Protein AF-A0A957AAI0-F1 (afdb_monomer_lite)

Radius of gyration: 23.56 Å; chains: 1; bounding box: 49×46×64 Å

Structure (mmCIF, N/CA/C/O backbone):
data_AF-A0A957AAI0-F1
#
_entry.id   AF-A0A957AAI0-F1
#
loop_
_atom_site.group_PDB
_atom_site.id
_atom_site.type_symbol
_atom_site.label_atom_id
_atom_site.label_alt_id
_atom_site.label_comp_id
_atom_site.label_asym_id
_atom_site.label_entity_id
_atom_site.label_seq_id
_atom_site.pdbx_PDB_ins_code
_atom_site.Cartn_x
_atom_site.Cartn_y
_atom_site.Cartn_z
_atom_site.occupancy
_atom_site.B_iso_or_equiv
_atom_site.auth_seq_id
_atom_site.auth_comp_id
_atom_site.auth_asym_id
_atom_site.auth_atom_id
_atom_site.pdbx_PDB_model_num
ATOM 1 N N . GLN A 1 1 ? -0.298 -9.129 7.091 1.00 60.59 1 GLN A N 1
ATOM 2 C CA . GLN A 1 1 ? -1.356 -8.982 6.066 1.00 60.59 1 GLN A CA 1
ATOM 3 C C . GLN A 1 1 ? -1.369 -10.149 5.086 1.00 60.59 1 GLN A C 1
ATOM 5 O O . GLN A 1 1 ? -2.432 -10.704 4.879 1.00 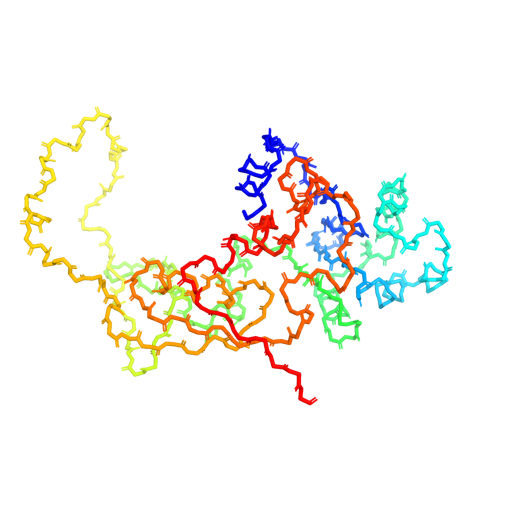60.59 1 GLN A O 1
ATOM 10 N N . PHE A 1 2 ? -0.231 -10.547 4.515 1.00 75.19 2 PHE A N 1
ATOM 11 C CA . PHE A 1 2 ? -0.158 -11.777 3.712 1.00 75.19 2 PHE A CA 1
ATOM 12 C C . PHE A 1 2 ? 0.214 -13.001 4.545 1.00 75.19 2 PHE A C 1
ATOM 14 O O . PHE A 1 2 ? -0.199 -14.097 4.218 1.00 75.19 2 PHE A O 1
ATOM 21 N N . THR A 1 3 ? 0.939 -12.821 5.651 1.00 83.62 3 THR A N 1
ATOM 22 C CA . THR A 1 3 ? 1.415 -13.918 6.507 1.00 83.62 3 THR A CA 1
ATOM 23 C C . THR A 1 3 ? 0.305 -14.862 6.968 1.00 83.62 3 THR A C 1
ATOM 25 O O . THR A 1 3 ? 0.496 -16.068 6.942 1.00 83.62 3 THR A O 1
ATOM 28 N N . ASP A 1 4 ? -0.856 -14.330 7.353 1.00 84.19 4 ASP A N 1
ATOM 29 C CA . ASP A 1 4 ? -1.997 -15.141 7.772 1.00 84.19 4 ASP A CA 1
ATOM 30 C C . ASP A 1 4 ? -2.589 -15.943 6.612 1.00 84.19 4 ASP A C 1
ATOM 32 O O . ASP A 1 4 ? -2.896 -17.113 6.796 1.00 84.19 4 ASP A O 1
ATOM 36 N N . VAL A 1 5 ? -2.680 -15.364 5.412 1.00 87.12 5 VAL A N 1
ATOM 37 C CA . VAL A 1 5 ? -3.159 -16.071 4.211 1.00 87.12 5 VAL A CA 1
ATOM 38 C C . VAL A 1 5 ? -2.153 -17.127 3.752 1.00 87.12 5 VAL A C 1
ATOM 40 O O . VAL A 1 5 ? -2.544 -18.265 3.528 1.00 87.12 5 VAL A O 1
ATOM 43 N N . LEU A 1 6 ? -0.861 -16.783 3.693 1.00 86.44 6 LEU A N 1
ATOM 44 C CA . LEU A 1 6 ? 0.228 -17.716 3.376 1.00 86.44 6 LEU A CA 1
ATOM 45 C C . LEU A 1 6 ? 0.201 -18.923 4.326 1.00 86.44 6 LEU A C 1
ATOM 47 O O . LEU A 1 6 ? 0.295 -20.063 3.889 1.00 86.44 6 LEU A O 1
ATOM 51 N N . TRP A 1 7 ? 0.016 -18.689 5.625 1.00 87.56 7 TRP A N 1
ATOM 52 C CA . TRP A 1 7 ? -0.049 -19.775 6.596 1.00 87.56 7 TRP A CA 1
ATOM 53 C C . TRP A 1 7 ? -1.331 -20.604 6.453 1.00 87.56 7 TRP A C 1
ATOM 55 O O . TRP A 1 7 ? -1.265 -21.810 6.252 1.00 87.56 7 TRP A O 1
ATOM 65 N N . THR A 1 8 ? -2.497 -19.958 6.529 1.00 85.81 8 THR A N 1
ATOM 66 C CA . THR A 1 8 ? -3.793 -20.656 6.617 1.00 85.81 8 THR A CA 1
ATOM 67 C C . THR A 1 8 ? -4.253 -21.290 5.309 1.00 85.81 8 THR A C 1
ATOM 69 O O . THR A 1 8 ? -5.009 -22.251 5.362 1.00 85.81 8 THR A O 1
ATOM 72 N N . HIS A 1 9 ? -3.827 -20.764 4.156 1.00 85.06 9 HIS A N 1
ATOM 73 C CA . HIS A 1 9 ? -4.255 -21.253 2.842 1.00 85.06 9 HIS A CA 1
ATOM 74 C C . HIS A 1 9 ? -3.102 -21.867 2.034 1.00 85.06 9 HIS A C 1
ATOM 76 O O . HIS A 1 9 ? -3.368 -22.605 1.103 1.00 85.06 9 HIS A O 1
ATOM 82 N N . GLN A 1 10 ? -1.829 -21.615 2.355 1.00 82.75 10 GLN A N 1
ATOM 83 C CA . GLN A 1 10 ? -0.709 -22.179 1.573 1.00 82.75 10 GLN A CA 1
ATOM 84 C C . GLN A 1 10 ? 0.230 -23.061 2.395 1.00 82.75 10 GLN A C 1
ATOM 86 O O . GLN A 1 10 ? 1.231 -23.536 1.866 1.00 82.75 10 GLN A O 1
ATOM 91 N N . GLY A 1 11 ? -0.017 -23.218 3.701 1.00 85.00 11 GLY A N 1
ATOM 92 C CA . GLY A 1 11 ? 0.891 -23.938 4.598 1.00 85.00 11 GLY A CA 1
ATOM 93 C C . GLY A 1 11 ? 2.288 -23.311 4.685 1.00 85.00 11 GLY A C 1
ATOM 94 O O . GLY A 1 11 ? 3.244 -23.967 5.095 1.00 85.00 11 GLY A O 1
ATOM 95 N N . ARG A 1 12 ? 2.440 -22.042 4.282 1.00 84.56 12 ARG A N 1
ATOM 96 C CA . ARG A 1 12 ? 3.744 -21.399 4.120 1.00 84.56 12 ARG A CA 1
ATOM 97 C C . ARG A 1 12 ? 4.047 -20.459 5.276 1.00 84.56 12 ARG A C 1
ATOM 99 O O . ARG A 1 12 ? 3.407 -19.420 5.443 1.00 84.56 12 ARG A O 1
ATOM 106 N N . VAL A 1 13 ? 5.098 -20.773 6.031 1.00 88.25 13 VAL A N 1
ATOM 107 C CA . VAL A 1 13 ? 5.667 -19.852 7.023 1.00 88.25 13 VAL A CA 1
ATOM 108 C C . VAL A 1 13 ? 6.500 -18.800 6.303 1.00 88.25 13 VAL A C 1
ATOM 110 O O . VAL A 1 13 ? 7.378 -19.111 5.500 1.00 88.25 13 VAL A O 1
ATOM 113 N N . ARG A 1 14 ? 6.227 -17.527 6.582 1.00 84.00 14 ARG A N 1
ATOM 114 C CA . ARG A 1 14 ? 6.988 -16.426 5.995 1.00 84.00 14 ARG A CA 1
ATOM 115 C C . ARG A 1 14 ? 8.314 -16.235 6.734 1.00 84.00 14 ARG A C 1
ATOM 117 O O . ARG A 1 14 ? 8.322 -16.127 7.955 1.00 84.00 14 ARG A O 1
ATOM 124 N N . SER A 1 15 ? 9.403 -16.105 5.985 1.00 86.69 15 SER A N 1
ATOM 125 C CA . SER A 1 15 ? 10.725 -15.719 6.488 1.00 86.69 15 SER A CA 1
ATOM 126 C C . SER A 1 15 ? 11.061 -14.264 6.133 1.00 86.69 15 SER A C 1
ATOM 128 O O . SER A 1 15 ? 10.328 -13.592 5.399 1.00 86.69 15 SER A O 1
ATOM 130 N N . ARG A 1 16 ? 12.161 -13.745 6.687 1.00 89.31 16 ARG A N 1
ATOM 131 C CA . ARG A 1 16 ? 12.701 -12.425 6.332 1.00 89.31 16 ARG A CA 1
ATOM 132 C C . ARG A 1 16 ? 13.224 -12.462 4.889 1.00 89.31 16 ARG A C 1
ATOM 134 O O . ARG A 1 16 ? 13.962 -13.373 4.543 1.00 89.31 16 ARG A O 1
ATOM 141 N N . HIS A 1 17 ? 12.868 -11.464 4.081 1.00 87.19 17 HIS A N 1
ATOM 142 C CA . HIS A 1 17 ? 13.238 -11.379 2.654 1.00 87.19 17 HIS A CA 1
ATOM 143 C C . HIS A 1 17 ? 13.766 -9.988 2.243 1.00 87.19 17 HIS A C 1
ATOM 145 O O . HIS A 1 17 ? 13.995 -9.726 1.069 1.00 87.19 17 HIS A O 1
ATOM 151 N N . GLY A 1 18 ? 14.017 -9.106 3.217 1.00 92.44 18 GLY A N 1
ATOM 152 C CA . GLY A 1 18 ? 14.471 -7.736 2.963 1.00 92.44 18 GLY A CA 1
ATOM 153 C C . GLY A 1 18 ? 13.339 -6.819 2.493 1.00 92.44 18 GLY A C 1
ATOM 154 O O . GLY A 1 18 ? 12.185 -7.005 2.883 1.00 92.44 18 GLY A O 1
ATOM 155 N N . ASN A 1 19 ? 13.694 -5.805 1.699 1.00 93.56 19 ASN A N 1
ATOM 156 C CA . ASN A 1 19 ? 12.754 -4.793 1.201 1.00 93.56 19 ASN A CA 1
ATOM 157 C C . ASN A 1 19 ? 12.156 -5.136 -0.168 1.00 93.56 19 ASN A C 1
ATOM 159 O O . ASN A 1 19 ? 11.109 -4.593 -0.510 1.00 93.56 19 ASN A O 1
ATOM 163 N N . ARG A 1 20 ? 12.784 -6.041 -0.932 1.00 92.69 20 ARG A N 1
ATOM 164 C CA . ARG A 1 20 ? 12.242 -6.529 -2.204 1.00 92.69 20 ARG A CA 1
ATOM 165 C C . ARG A 1 20 ? 11.013 -7.380 -1.927 1.00 92.69 20 ARG A C 1
ATOM 167 O O . ARG A 1 20 ? 11.086 -8.380 -1.215 1.00 92.69 20 ARG A O 1
ATOM 174 N N . TRP A 1 21 ? 9.872 -7.003 -2.485 1.00 90.19 21 TRP A N 1
ATOM 175 C CA . TRP A 1 21 ? 8.667 -7.792 -2.312 1.00 90.19 21 TRP A CA 1
ATOM 176 C C . TRP A 1 21 ? 8.734 -9.087 -3.129 1.00 90.19 21 TRP A C 1
ATOM 178 O O . TRP A 1 21 ? 9.097 -9.103 -4.298 1.00 90.19 21 TRP A O 1
ATOM 188 N N . GLN A 1 22 ? 8.335 -10.191 -2.506 1.00 83.50 22 GLN A N 1
ATOM 189 C CA . GLN A 1 22 ? 8.509 -11.552 -3.028 1.00 83.50 22 GLN A CA 1
ATOM 190 C C . GLN A 1 22 ? 7.700 -11.907 -4.294 1.00 83.50 22 GLN A C 1
ATOM 192 O O . GLN A 1 22 ? 7.885 -12.995 -4.828 1.00 83.50 22 GLN A O 1
ATOM 197 N N . ASN A 1 23 ? 6.735 -11.078 -4.704 1.00 85.31 23 ASN A N 1
ATOM 198 C CA . ASN A 1 23 ? 5.874 -11.349 -5.864 1.00 85.31 23 ASN A CA 1
ATOM 199 C C . ASN A 1 23 ? 5.461 -10.094 -6.651 1.00 85.31 23 ASN A C 1
ATOM 201 O O . ASN A 1 23 ? 4.523 -10.170 -7.436 1.00 85.31 23 ASN A O 1
ATOM 205 N N . LEU A 1 24 ? 6.115 -8.952 -6.417 1.00 90.12 24 LEU A N 1
ATOM 206 C CA . LEU A 1 24 ? 5.883 -7.705 -7.152 1.00 90.12 24 LEU A CA 1
ATOM 207 C C . LEU A 1 24 ? 7.230 -7.050 -7.430 1.00 90.12 24 LEU A C 1
ATOM 209 O O . LEU A 1 24 ? 8.049 -6.922 -6.518 1.00 90.12 24 LEU A O 1
ATOM 213 N N . CYS A 1 25 ? 7.451 -6.616 -8.667 1.00 94.62 25 CYS A N 1
ATOM 214 C CA . CYS A 1 25 ? 8.696 -5.970 -9.058 1.00 94.62 25 CYS A CA 1
ATOM 215 C C . CYS A 1 25 ? 8.424 -4.771 -9.984 1.00 94.62 25 CYS A C 1
ATOM 217 O O . CYS A 1 25 ? 7.787 -4.965 -11.015 1.00 94.62 25 CYS A O 1
ATOM 219 N N . PRO A 1 26 ? 8.934 -3.563 -9.677 1.00 95.69 26 PRO A N 1
ATOM 220 C CA . PRO A 1 26 ? 9.595 -3.202 -8.427 1.00 95.69 26 PRO A CA 1
ATOM 221 C C . PRO A 1 26 ? 8.586 -2.925 -7.303 1.00 95.69 26 PRO A C 1
ATOM 223 O O . PRO A 1 26 ? 7.667 -2.118 -7.420 1.00 95.69 26 PRO A O 1
ATOM 226 N N . THR A 1 27 ? 8.785 -3.567 -6.156 1.00 95.25 27 THR A N 1
ATOM 227 C CA . THR A 1 27 ? 8.236 -3.095 -4.880 1.00 95.25 27 THR A CA 1
ATOM 228 C C . THR A 1 27 ? 9.342 -3.197 -3.843 1.00 95.25 27 THR A C 1
ATOM 230 O O . THR A 1 27 ? 9.639 -4.283 -3.349 1.00 95.25 27 THR A O 1
ATOM 233 N N . THR A 1 28 ? 10.029 -2.081 -3.606 1.00 96.31 28 THR A N 1
ATOM 234 C CA . THR A 1 28 ? 11.260 -2.025 -2.807 1.00 96.31 28 THR A CA 1
ATOM 235 C C . THR A 1 28 ? 11.580 -0.594 -2.372 1.00 96.31 28 THR A C 1
ATOM 237 O O . THR A 1 28 ? 10.865 0.352 -2.709 1.00 96.31 28 THR A O 1
ATOM 240 N N . MET A 1 29 ? 12.667 -0.450 -1.618 1.00 96.44 29 MET A N 1
ATOM 241 C CA . MET A 1 29 ? 13.303 0.830 -1.333 1.00 96.44 29 MET A CA 1
ATOM 242 C C . MET A 1 29 ? 14.284 1.208 -2.446 1.00 96.44 29 MET A C 1
ATOM 244 O O . MET A 1 29 ? 15.009 0.350 -2.946 1.00 96.44 29 MET A O 1
ATOM 248 N N . VAL A 1 30 ? 14.318 2.493 -2.788 1.00 96.44 30 VAL A N 1
ATOM 249 C CA . VAL A 1 30 ? 15.157 3.080 -3.835 1.00 96.44 30 VAL A CA 1
ATOM 250 C C . VAL A 1 30 ? 16.097 4.102 -3.188 1.00 96.44 30 VAL A C 1
ATOM 252 O O . VAL A 1 30 ? 15.602 4.993 -2.490 1.00 96.44 30 VAL A O 1
ATOM 255 N N . PRO A 1 31 ? 17.426 3.989 -3.360 1.00 96.44 31 PRO A N 1
ATOM 256 C CA . PRO A 1 31 ? 18.354 5.013 -2.896 1.00 96.44 31 PRO A CA 1
ATOM 257 C C . PRO A 1 31 ? 18.194 6.290 -3.729 1.00 96.44 31 PRO A C 1
ATOM 259 O O . PRO A 1 31 ? 18.081 6.235 -4.952 1.00 96.44 31 PRO A O 1
ATOM 262 N N . VAL A 1 32 ? 18.193 7.431 -3.052 1.00 98.25 32 VAL A N 1
ATOM 263 C CA . VAL A 1 32 ? 18.085 8.775 -3.636 1.00 98.25 32 VAL A CA 1
ATOM 264 C C . VAL A 1 32 ? 19.122 9.693 -2.973 1.00 98.25 32 VAL A C 1
ATOM 266 O O . VAL A 1 32 ? 19.757 9.301 -1.991 1.00 98.25 32 VAL A O 1
ATOM 269 N N . ALA A 1 33 ? 19.313 10.910 -3.481 1.00 98.25 33 ALA A N 1
ATOM 270 C CA . ALA A 1 33 ? 20.420 11.790 -3.094 1.00 98.25 33 ALA A CA 1
ATOM 271 C C . ALA A 1 33 ? 20.465 12.122 -1.591 1.00 98.25 33 ALA A C 1
ATOM 273 O O . ALA A 1 33 ? 21.542 12.308 -1.029 1.00 98.25 33 ALA A O 1
ATOM 274 N N . ASP A 1 34 ? 19.306 12.185 -0.933 1.00 97.38 34 ASP A N 1
ATOM 275 C CA . ASP A 1 34 ? 19.146 12.542 0.480 1.00 97.38 34 ASP A CA 1
ATOM 276 C C . ASP A 1 34 ? 18.534 11.404 1.324 1.00 97.38 34 ASP A C 1
ATOM 278 O O . ASP A 1 34 ? 17.914 11.653 2.358 1.00 97.38 34 ASP A O 1
ATOM 282 N N . GLY A 1 35 ? 18.695 10.144 0.900 1.00 96.44 35 GLY A N 1
ATOM 283 C CA . GLY A 1 35 ? 18.305 8.973 1.688 1.00 96.44 35 GLY A CA 1
ATOM 284 C C . GLY A 1 35 ? 17.636 7.885 0.858 1.00 96.44 35 GLY A C 1
ATOM 285 O O . GLY A 1 35 ? 18.199 7.391 -0.115 1.00 96.44 35 GLY A O 1
ATOM 286 N N . TYR A 1 36 ? 16.436 7.473 1.270 1.00 97.62 36 TYR A N 1
ATOM 287 C CA . TYR A 1 36 ? 15.681 6.427 0.585 1.00 97.62 36 TYR A CA 1
ATOM 288 C C . TYR A 1 36 ? 14.235 6.841 0.324 1.00 97.62 36 TYR A C 1
ATOM 290 O O . TYR A 1 36 ? 13.561 7.430 1.175 1.00 97.62 36 TYR A O 1
ATOM 298 N N . ALA A 1 37 ? 13.748 6.444 -0.843 1.00 97.25 37 ALA A N 1
ATOM 299 C CA . ALA A 1 37 ? 12.341 6.412 -1.195 1.00 97.25 37 ALA A CA 1
ATOM 300 C C . ALA A 1 37 ? 11.849 4.958 -1.278 1.00 97.25 37 ALA A C 1
ATOM 302 O O . ALA A 1 37 ? 12.618 4.007 -1.134 1.00 97.25 37 ALA A O 1
ATOM 303 N N . ALA A 1 38 ? 10.554 4.773 -1.489 1.00 97.12 38 ALA A N 1
ATOM 304 C CA . ALA A 1 38 ? 9.926 3.485 -1.720 1.00 97.12 38 ALA A CA 1
ATOM 305 C C . ALA A 1 38 ? 8.997 3.577 -2.926 1.00 97.12 38 ALA A C 1
ATOM 307 O O . ALA A 1 38 ? 8.334 4.595 -3.129 1.00 97.12 38 ALA A O 1
ATOM 308 N N . VAL A 1 39 ? 8.923 2.493 -3.690 1.00 97.00 39 VAL A N 1
ATOM 309 C CA . VAL A 1 39 ? 8.009 2.348 -4.824 1.00 97.00 39 VAL A CA 1
ATOM 310 C C . VAL A 1 39 ? 7.178 1.079 -4.650 1.00 97.00 39 VAL A C 1
ATOM 312 O O . VAL A 1 39 ? 7.666 0.076 -4.122 1.00 97.00 39 VAL A O 1
ATOM 315 N N . ASN A 1 40 ? 5.919 1.117 -5.081 1.00 95.19 40 ASN A N 1
ATOM 316 C CA . ASN A 1 40 ? 5.055 -0.050 -5.201 1.00 95.19 40 ASN A CA 1
ATOM 317 C C . ASN A 1 40 ? 4.422 -0.077 -6.597 1.00 95.19 40 ASN A C 1
ATOM 319 O O . ASN A 1 40 ? 3.471 0.652 -6.874 1.00 95.19 40 ASN A O 1
ATOM 323 N N . VAL A 1 41 ? 4.965 -0.922 -7.472 1.00 94.94 41 VAL A N 1
ATOM 324 C CA . VAL A 1 41 ? 4.461 -1.106 -8.833 1.00 94.94 41 VAL A CA 1
ATOM 325 C C . VAL A 1 41 ? 3.712 -2.428 -8.923 1.00 94.94 41 VAL A C 1
ATOM 327 O O . VAL A 1 41 ? 4.288 -3.502 -8.755 1.00 94.94 41 VAL A O 1
ATOM 330 N N . ILE A 1 42 ? 2.415 -2.333 -9.202 1.00 90.06 42 ILE A N 1
ATOM 331 C CA . ILE A 1 42 ? 1.583 -3.447 -9.671 1.00 90.06 42 ILE A CA 1
ATOM 332 C C . ILE A 1 42 ? 1.367 -3.307 -11.180 1.00 90.06 42 ILE A C 1
ATOM 334 O O . ILE A 1 42 ? 1.710 -2.278 -11.760 1.00 90.06 42 ILE A O 1
ATOM 338 N N . VAL A 1 43 ? 0.742 -4.306 -11.810 1.00 87.50 43 VAL A N 1
ATOM 339 C CA . VAL A 1 43 ? 0.473 -4.333 -13.261 1.00 87.50 43 VAL A CA 1
ATOM 340 C C . VAL A 1 43 ? -0.095 -3.006 -13.787 1.00 87.50 43 VAL A C 1
ATOM 342 O O . VAL A 1 43 ? 0.422 -2.472 -14.760 1.00 87.50 43 VAL A O 1
ATOM 345 N N . SER A 1 44 ? -1.087 -2.420 -13.107 1.00 89.12 44 SER A N 1
ATOM 346 C CA . SER A 1 44 ? -1.714 -1.153 -13.525 1.00 89.12 44 SER A CA 1
ATOM 347 C C . SER A 1 44 ? -0.805 0.081 -13.452 1.00 89.12 44 SER A C 1
ATOM 349 O O . SER A 1 44 ? -1.154 1.110 -14.017 1.00 89.12 44 SER A O 1
ATOM 351 N N . PHE A 1 45 ? 0.331 0.006 -12.755 1.00 95.00 45 PHE A N 1
ATOM 352 C CA . PHE A 1 45 ? 1.293 1.107 -12.633 1.00 95.00 45 PHE A CA 1
ATOM 353 C C . PHE A 1 45 ? 2.579 0.862 -13.426 1.00 95.00 45 PHE A C 1
ATOM 355 O O . PHE A 1 45 ? 3.473 1.703 -13.378 1.00 95.00 45 PHE A O 1
ATOM 362 N N . TRP A 1 46 ? 2.689 -0.266 -14.139 1.00 96.38 46 TRP A N 1
ATOM 363 C CA . TRP A 1 46 ? 3.910 -0.636 -14.853 1.00 96.38 46 TRP A CA 1
ATOM 364 C C . TRP A 1 46 ? 4.287 0.397 -15.914 1.00 96.38 46 TRP A C 1
ATOM 366 O O . TRP A 1 46 ? 5.360 0.985 -15.838 1.00 96.38 46 TRP A O 1
ATOM 376 N N . GLU A 1 47 ? 3.386 0.677 -16.852 1.00 96.44 47 GLU A N 1
ATOM 377 C CA . GLU A 1 47 ? 3.626 1.649 -17.919 1.00 96.44 47 GLU A CA 1
ATOM 378 C C . GLU A 1 47 ? 3.983 3.046 -17.364 1.00 96.44 47 GLU A C 1
ATOM 380 O O . GLU A 1 47 ? 5.090 3.509 -17.652 1.00 96.44 47 GLU A O 1
ATOM 385 N N . PRO A 1 48 ? 3.190 3.684 -16.474 1.00 97.69 48 PRO A N 1
ATOM 386 C CA . PRO A 1 48 ? 3.576 4.968 -15.880 1.00 97.69 48 PRO A CA 1
ATOM 387 C C . PRO A 1 48 ? 4.939 4.942 -15.176 1.00 97.69 48 PRO A C 1
ATOM 389 O O . PRO A 1 48 ? 5.706 5.900 -15.268 1.00 97.69 48 PRO A O 1
ATOM 392 N N . PHE A 1 49 ? 5.277 3.839 -14.501 1.00 98.06 49 PHE A N 1
ATOM 393 C CA . PHE A 1 49 ? 6.577 3.685 -13.857 1.00 98.06 49 PHE A CA 1
ATOM 394 C C . PHE A 1 49 ? 7.729 3.633 -14.867 1.00 98.06 49 PHE A C 1
ATOM 396 O O . PHE A 1 49 ? 8.761 4.254 -14.633 1.00 98.06 49 PHE A O 1
ATOM 403 N N . THR A 1 50 ? 7.570 2.949 -16.002 1.00 98.19 50 THR A N 1
ATOM 404 C CA . THR A 1 50 ? 8.610 2.922 -17.049 1.00 98.19 50 THR A CA 1
ATOM 405 C C . THR A 1 50 ? 8.870 4.305 -17.647 1.00 98.19 50 THR A C 1
ATOM 407 O O . THR A 1 50 ? 10.019 4.652 -17.925 1.00 98.19 50 THR A O 1
ATOM 410 N N . HIS A 1 51 ? 7.834 5.141 -17.755 1.00 97.88 51 HIS A N 1
ATOM 411 C CA . HIS A 1 51 ? 7.993 6.541 -18.134 1.00 97.88 51 HIS A CA 1
ATOM 412 C C . HIS A 1 51 ? 8.707 7.358 -17.051 1.00 97.88 51 HIS A C 1
ATOM 414 O O . HIS A 1 51 ? 9.650 8.082 -17.368 1.00 97.88 51 HIS A O 1
ATOM 420 N N . MET A 1 52 ? 8.327 7.194 -15.778 1.00 98.00 52 MET A N 1
ATOM 421 C CA . MET A 1 52 ? 9.021 7.816 -14.642 1.00 98.00 52 MET A CA 1
ATOM 422 C C . MET A 1 52 ? 10.509 7.430 -14.596 1.00 98.00 52 MET A C 1
ATOM 424 O O . MET A 1 52 ? 11.356 8.270 -14.305 1.00 98.00 52 MET A O 1
ATOM 428 N N . LEU A 1 53 ? 10.828 6.173 -14.918 1.00 98.00 53 LEU A N 1
ATOM 429 C CA . LEU A 1 53 ? 12.189 5.633 -14.998 1.00 98.00 53 LEU A CA 1
ATOM 430 C C . LEU A 1 53 ? 12.994 6.203 -16.183 1.00 98.00 53 LEU A C 1
ATOM 432 O O . LEU A 1 53 ? 14.203 5.997 -16.264 1.00 98.00 53 LEU A O 1
ATOM 436 N N . GLY A 1 54 ? 12.341 6.901 -17.119 1.00 97.94 54 GLY A N 1
ATOM 437 C CA . GLY A 1 54 ? 12.959 7.379 -18.357 1.00 97.94 54 GLY A CA 1
ATOM 438 C C . GLY A 1 54 ? 13.292 6.252 -19.338 1.00 97.94 54 GLY A C 1
ATOM 439 O O . GLY A 1 54 ? 14.227 6.391 -20.124 1.00 97.94 54 GLY A O 1
ATOM 440 N N . ARG A 1 55 ? 12.570 5.127 -19.258 1.00 98.06 55 ARG A N 1
ATOM 441 C CA . ARG A 1 55 ? 12.755 3.915 -20.072 1.00 98.06 55 ARG A CA 1
ATOM 442 C C . ARG A 1 55 ? 11.400 3.379 -20.578 1.00 98.06 55 ARG A C 1
ATOM 444 O O . ARG A 1 55 ? 11.024 2.252 -20.243 1.00 98.06 55 ARG A O 1
ATOM 451 N N . PRO A 1 56 ? 10.606 4.184 -21.313 1.00 98.06 56 PRO A N 1
ATOM 452 C CA . PRO A 1 56 ? 9.242 3.819 -21.715 1.00 98.06 56 PRO A CA 1
ATOM 453 C C . PRO A 1 56 ? 9.171 2.574 -22.611 1.00 98.06 56 PRO A C 1
ATOM 455 O O . PRO A 1 56 ? 8.146 1.899 -22.657 1.00 98.06 56 PRO A O 1
ATOM 458 N N . GLU A 1 57 ? 10.258 2.222 -23.295 1.00 97.94 57 GLU A N 1
ATOM 459 C CA . GLU A 1 57 ? 10.354 1.013 -24.112 1.00 97.94 57 GLU A CA 1
ATOM 460 C C . GLU A 1 57 ? 10.116 -0.278 -23.311 1.00 97.94 57 GLU A C 1
ATOM 462 O O . GLU A 1 57 ? 9.625 -1.263 -23.864 1.00 97.94 57 GLU A O 1
ATOM 467 N N . LEU A 1 58 ? 10.375 -0.264 -21.997 1.00 97.56 58 LEU A N 1
ATOM 468 C CA . LEU A 1 58 ? 10.147 -1.414 -21.119 1.00 97.56 58 LEU A CA 1
ATOM 469 C C . LEU A 1 58 ? 8.657 -1.749 -20.939 1.00 97.56 58 LEU A C 1
ATOM 471 O O . LEU A 1 58 ? 8.328 -2.861 -20.525 1.00 97.56 58 LEU A O 1
ATOM 475 N N . ALA A 1 59 ? 7.745 -0.817 -21.238 1.00 96.44 59 ALA A N 1
ATOM 476 C CA . ALA A 1 59 ? 6.307 -1.069 -21.162 1.00 96.44 59 ALA A CA 1
ATOM 477 C C . ALA A 1 59 ? 5.861 -2.150 -22.161 1.00 96.44 59 ALA A C 1
ATOM 479 O O . ALA A 1 59 ? 4.995 -2.963 -21.841 1.00 96.44 59 ALA A O 1
ATOM 480 N N . ALA A 1 60 ? 6.479 -2.173 -23.346 1.00 95.50 60 ALA A N 1
ATOM 481 C CA . ALA A 1 60 ? 6.160 -3.104 -24.427 1.00 95.50 60 ALA A CA 1
ATOM 482 C C . ALA A 1 60 ? 7.112 -4.310 -24.500 1.00 95.50 60 ALA A C 1
ATOM 484 O O . ALA A 1 60 ? 6.857 -5.239 -25.266 1.00 95.50 60 ALA A O 1
ATOM 485 N N . ASP A 1 61 ? 8.202 -4.306 -23.730 1.00 96.69 61 ASP A N 1
ATOM 486 C CA . ASP A 1 61 ? 9.210 -5.363 -23.763 1.00 96.69 61 ASP A CA 1
ATOM 487 C C . ASP A 1 61 ? 8.676 -6.664 -23.118 1.00 96.69 61 ASP A C 1
ATOM 489 O O . ASP A 1 61 ? 8.364 -6.687 -21.916 1.00 96.69 61 ASP A O 1
ATOM 493 N N . PRO A 1 62 ? 8.599 -7.783 -23.872 1.00 94.94 62 PRO A N 1
ATOM 494 C CA . PRO A 1 62 ? 8.171 -9.074 -23.341 1.00 94.94 62 PRO A CA 1
ATOM 495 C C . PRO A 1 62 ? 8.981 -9.537 -22.123 1.00 94.94 62 PRO A C 1
ATOM 497 O O . PRO A 1 62 ? 8.417 -10.188 -21.240 1.00 94.94 62 PRO A O 1
ATOM 500 N N . GLU A 1 63 ? 10.261 -9.161 -22.027 1.00 95.69 63 GLU A N 1
ATOM 501 C CA . GLU A 1 63 ? 11.142 -9.495 -20.903 1.00 95.69 63 GLU A CA 1
ATOM 502 C C . GLU A 1 63 ? 10.772 -8.796 -19.585 1.00 95.69 63 GLU A C 1
ATOM 504 O O . GLU A 1 63 ? 11.241 -9.203 -18.519 1.00 95.69 63 GLU A O 1
ATOM 509 N N . TRP A 1 64 ? 9.926 -7.763 -19.637 1.00 96.00 64 TRP A N 1
ATOM 510 C CA . TRP A 1 64 ? 9.475 -6.996 -18.469 1.00 96.00 64 TRP A CA 1
ATOM 511 C C . TRP A 1 64 ? 7.952 -7.002 -18.291 1.00 96.00 64 TRP A C 1
ATOM 513 O O . TRP A 1 64 ? 7.421 -6.389 -17.363 1.00 96.00 64 TRP A O 1
ATOM 523 N N . SER A 1 65 ? 7.244 -7.738 -19.147 1.00 90.81 65 SER A N 1
ATOM 524 C CA . SER A 1 65 ? 5.782 -7.735 -19.253 1.00 90.81 65 SER A CA 1
ATOM 525 C C . SER A 1 65 ? 5.042 -8.215 -17.996 1.00 90.81 65 SER A C 1
ATOM 527 O O . SER A 1 65 ? 3.932 -7.762 -17.715 1.00 90.81 65 SER A O 1
ATOM 529 N N . THR A 1 66 ? 5.645 -9.099 -17.194 1.00 91.62 66 THR A N 1
ATOM 530 C CA . THR A 1 66 ? 5.018 -9.669 -15.987 1.00 91.62 66 THR A CA 1
ATOM 531 C C . THR A 1 66 ? 5.907 -9.523 -14.760 1.00 91.62 66 THR A C 1
ATOM 533 O O . THR A 1 66 ? 7.130 -9.496 -14.877 1.00 91.62 66 THR A O 1
ATOM 536 N N . ASP A 1 67 ? 5.319 -9.508 -13.558 1.00 91.38 67 ASP A N 1
ATOM 537 C CA . ASP A 1 67 ? 6.098 -9.497 -12.310 1.00 91.38 67 ASP A CA 1
ATOM 538 C C . ASP A 1 67 ? 7.079 -10.669 -12.231 1.00 91.38 67 ASP A C 1
ATOM 540 O O . ASP A 1 67 ? 8.201 -10.497 -11.765 1.00 91.38 67 ASP A O 1
ATOM 544 N N . VAL A 1 68 ? 6.691 -11.847 -12.730 1.00 90.75 68 VAL A N 1
ATOM 545 C CA . VAL A 1 68 ? 7.564 -13.030 -12.779 1.00 90.75 68 VAL A CA 1
ATOM 546 C C . VAL A 1 68 ? 8.807 -12.759 -13.623 1.00 90.75 68 VAL A C 1
ATOM 548 O O . VAL A 1 68 ? 9.919 -13.044 -13.181 1.00 90.75 68 VAL A O 1
ATOM 551 N N . GLU A 1 69 ? 8.638 -12.174 -14.808 1.00 94.12 69 GLU A N 1
ATOM 552 C CA . GLU A 1 69 ? 9.760 -11.844 -15.687 1.00 94.12 69 GLU A CA 1
ATOM 553 C C . GLU A 1 69 ? 10.627 -10.706 -15.138 1.00 94.12 69 GLU A C 1
ATOM 555 O O . GLU A 1 69 ? 11.857 -10.793 -15.180 1.00 94.12 69 GLU A O 1
ATOM 560 N N . ARG A 1 70 ? 10.012 -9.686 -14.531 1.00 96.19 70 ARG A N 1
ATOM 561 C CA . ARG A 1 70 ? 10.741 -8.590 -13.877 1.00 96.19 70 ARG A CA 1
ATOM 562 C C . ARG A 1 70 ? 11.552 -9.082 -12.680 1.00 96.19 70 ARG A C 1
ATOM 564 O O . ARG A 1 70 ? 12.709 -8.700 -12.522 1.00 96.19 70 ARG A O 1
ATOM 571 N N . MET A 1 71 ? 11.002 -9.995 -11.876 1.00 93.44 71 MET A N 1
ATOM 572 C CA . MET A 1 71 ? 11.699 -10.574 -10.722 1.00 93.44 71 MET A CA 1
ATOM 573 C C . MET A 1 71 ? 12.939 -11.387 -11.109 1.00 93.44 71 MET A C 1
ATOM 575 O O . MET A 1 71 ? 13.922 -11.356 -10.372 1.00 93.44 71 MET A O 1
ATOM 579 N N . LYS A 1 72 ? 12.951 -12.059 -12.271 1.00 95.06 72 LYS A N 1
ATOM 580 C CA . LYS A 1 72 ? 14.164 -12.728 -12.788 1.00 95.06 72 LYS A CA 1
ATOM 581 C C . LYS A 1 72 ? 15.310 -11.746 -13.062 1.00 95.06 72 LYS A C 1
ATOM 583 O O . LYS A 1 72 ? 16.464 -12.154 -13.123 1.00 95.06 72 LYS A O 1
ATOM 588 N N . ARG A 1 73 ? 14.989 -10.460 -13.229 1.00 95.62 73 ARG A N 1
ATOM 589 C CA . ARG A 1 73 ? 15.900 -9.371 -13.602 1.00 95.62 73 ARG A CA 1
ATOM 590 C C . ARG A 1 73 ? 15.949 -8.283 -12.520 1.00 95.62 73 ARG A C 1
ATOM 592 O O . ARG A 1 73 ? 16.282 -7.138 -12.819 1.00 95.62 73 ARG A O 1
ATOM 599 N N . TYR A 1 74 ? 15.630 -8.620 -11.265 1.00 94.12 74 TYR A N 1
ATOM 600 C CA . TYR A 1 74 ? 15.490 -7.638 -10.181 1.00 94.12 74 TYR A CA 1
ATOM 601 C C . TYR A 1 74 ? 16.766 -6.810 -9.973 1.00 94.12 74 TYR A C 1
ATOM 603 O O . TYR A 1 74 ? 16.688 -5.600 -9.813 1.00 94.12 74 TYR A O 1
ATOM 611 N N . ASP A 1 75 ? 17.951 -7.420 -10.04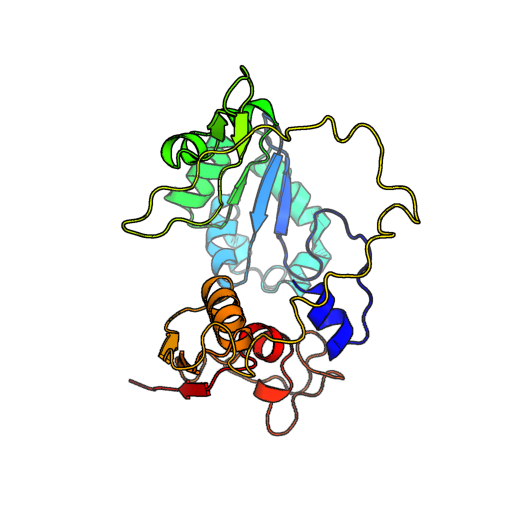7 1.00 96.31 75 ASP A N 1
ATOM 612 C CA . ASP A 1 75 ? 19.209 -6.675 -9.892 1.00 96.31 75 ASP A CA 1
ATOM 613 C C . ASP A 1 75 ? 19.403 -5.631 -11.005 1.00 96.31 75 ASP A C 1
ATOM 615 O O . ASP A 1 75 ? 19.875 -4.525 -10.746 1.00 96.31 75 ASP A O 1
ATOM 619 N N . ARG A 1 76 ? 18.959 -5.935 -12.233 1.00 97.56 76 ARG A N 1
ATOM 620 C CA . ARG A 1 76 ? 18.945 -4.970 -13.341 1.00 97.56 76 ARG A CA 1
ATOM 621 C C . ARG A 1 76 ? 17.898 -3.876 -13.113 1.00 97.56 76 ARG A C 1
ATOM 623 O O . ARG A 1 76 ? 18.178 -2.723 -13.419 1.00 97.56 76 ARG A O 1
ATOM 630 N N . MET A 1 77 ? 16.733 -4.210 -12.552 1.00 97.62 77 MET A N 1
ATOM 631 C CA . MET A 1 77 ? 15.733 -3.215 -12.136 1.00 97.62 77 MET A CA 1
ATOM 632 C C . MET A 1 77 ? 16.298 -2.254 -11.085 1.00 97.62 77 MET A C 1
ATOM 634 O O . MET A 1 77 ? 16.175 -1.042 -11.235 1.00 97.62 77 MET A O 1
ATOM 638 N N . ASP A 1 78 ? 16.965 -2.778 -10.056 1.00 96.75 78 ASP A N 1
ATOM 639 C CA . ASP A 1 78 ? 17.580 -1.969 -9.001 1.00 96.75 78 ASP A CA 1
ATOM 640 C C . ASP A 1 78 ? 18.683 -1.060 -9.558 1.00 96.75 78 ASP A C 1
ATOM 642 O O . ASP A 1 78 ? 18.740 0.114 -9.194 1.00 96.75 78 ASP A O 1
ATOM 646 N N . ALA A 1 79 ? 19.506 -1.558 -10.487 1.00 97.88 79 ALA A N 1
ATOM 647 C CA . ALA A 1 79 ? 20.512 -0.745 -11.167 1.00 97.88 79 ALA A CA 1
ATOM 648 C C . ALA A 1 79 ? 19.882 0.401 -11.979 1.00 97.88 79 ALA A C 1
ATOM 650 O O . ALA A 1 79 ? 20.323 1.542 -11.857 1.00 97.88 79 ALA A O 1
ATOM 651 N N . MET A 1 80 ? 18.820 0.127 -12.749 1.00 98.25 80 MET A N 1
ATOM 652 C CA . MET A 1 80 ? 18.105 1.161 -13.511 1.00 98.25 80 MET A CA 1
ATOM 653 C C . MET A 1 80 ? 17.465 2.207 -12.591 1.00 98.25 80 MET A C 1
ATOM 655 O O . MET A 1 80 ? 17.541 3.399 -12.877 1.00 98.25 80 MET A O 1
ATOM 659 N N . MET A 1 81 ? 16.868 1.789 -11.470 1.00 98.25 81 MET A N 1
ATOM 660 C CA . MET A 1 81 ? 16.305 2.721 -10.488 1.00 98.25 81 MET A CA 1
ATOM 661 C C . MET A 1 81 ? 17.391 3.579 -9.829 1.00 98.25 81 MET A C 1
ATOM 663 O O . MET A 1 81 ? 17.194 4.778 -9.661 1.00 98.25 81 MET A O 1
ATOM 667 N N . ALA A 1 82 ? 18.538 2.994 -9.476 1.00 97.56 82 ALA A N 1
ATOM 668 C CA . ALA A 1 82 ? 19.656 3.740 -8.904 1.00 97.56 82 ALA A CA 1
ATOM 669 C C . ALA A 1 82 ? 20.241 4.757 -9.900 1.00 97.56 82 ALA A C 1
ATOM 671 O O . ALA A 1 82 ? 20.533 5.886 -9.514 1.00 97.56 82 ALA A O 1
ATOM 672 N N . GLU A 1 83 ? 20.365 4.386 -11.178 1.00 98.25 83 GLU A N 1
ATOM 673 C CA . GLU A 1 83 ? 20.802 5.285 -12.254 1.00 98.25 83 GLU A CA 1
ATOM 674 C C . GLU A 1 83 ? 19.816 6.447 -12.455 1.00 98.25 83 GLU A C 1
ATOM 676 O O . GLU A 1 83 ? 20.221 7.608 -12.484 1.00 98.25 83 GLU A O 1
ATOM 681 N N . ALA A 1 84 ? 18.519 6.145 -12.558 1.00 98.12 84 ALA A N 1
ATOM 682 C CA . ALA A 1 84 ? 17.491 7.141 -12.847 1.00 98.12 84 ALA A CA 1
ATOM 683 C C . ALA A 1 84 ? 17.229 8.094 -11.671 1.00 98.12 84 ALA A C 1
ATOM 685 O O . ALA A 1 84 ? 17.038 9.296 -11.871 1.00 98.12 84 ALA A O 1
ATOM 686 N N . PHE A 1 85 ? 17.211 7.563 -10.446 1.00 98.44 85 PHE A N 1
ATOM 687 C CA . PHE A 1 85 ? 16.707 8.272 -9.269 1.00 98.44 85 PHE A CA 1
ATOM 688 C C . PHE A 1 85 ? 17.783 8.625 -8.241 1.00 98.44 85 PHE A C 1
ATOM 690 O O . PHE A 1 85 ? 17.512 9.412 -7.336 1.00 98.44 85 PHE A O 1
ATOM 697 N N . GLY A 1 86 ? 19.010 8.114 -8.373 1.00 98.00 86 GLY A N 1
ATOM 698 C CA . GLY A 1 86 ? 20.072 8.326 -7.384 1.00 98.00 86 GLY A CA 1
ATOM 699 C C . GLY A 1 86 ? 20.451 9.796 -7.169 1.00 98.00 86 GLY A C 1
ATOM 700 O O . GLY A 1 86 ? 20.895 10.160 -6.085 1.00 98.00 86 GLY A O 1
ATOM 701 N N . SER A 1 87 ? 20.236 10.657 -8.170 1.00 98.19 87 SER A N 1
ATOM 702 C CA . SER A 1 87 ? 20.456 12.110 -8.078 1.00 98.19 87 SER A CA 1
ATOM 703 C C . SER A 1 87 ? 19.217 12.907 -7.655 1.00 98.19 87 SER A C 1
ATOM 705 O O . SER A 1 87 ? 19.299 14.120 -7.461 1.00 98.19 87 SER A O 1
ATOM 707 N N . TRP A 1 88 ? 18.054 12.264 -7.534 1.00 98.38 88 TRP A N 1
ATOM 708 C CA . TRP A 1 88 ? 16.817 12.930 -7.134 1.00 98.38 88 TRP A CA 1
ATOM 709 C C . TRP A 1 88 ? 16.776 13.093 -5.619 1.00 98.38 88 TRP A C 1
ATOM 711 O O . TRP A 1 88 ? 17.360 12.299 -4.894 1.00 98.38 88 TRP A O 1
ATOM 721 N N . THR A 1 89 ? 16.055 14.096 -5.125 1.00 98.38 89 THR A N 1
ATOM 722 C CA . THR A 1 89 ? 15.714 14.179 -3.699 1.00 98.38 89 THR A CA 1
ATOM 723 C C . THR A 1 89 ? 14.467 13.342 -3.399 1.00 98.38 89 THR A C 1
ATOM 725 O O . THR A 1 89 ? 13.648 13.092 -4.289 1.00 98.38 89 THR A O 1
ATOM 728 N N . ARG A 1 90 ? 14.267 12.953 -2.134 1.00 97.12 90 ARG A N 1
ATOM 729 C CA . ARG A 1 90 ? 13.038 12.322 -1.628 1.00 97.12 90 ARG A CA 1
ATOM 730 C C . ARG A 1 90 ? 11.803 13.152 -1.975 1.00 97.12 90 ARG A C 1
ATOM 732 O O . ARG A 1 90 ? 10.795 12.585 -2.384 1.00 97.12 90 ARG A O 1
ATOM 739 N N . GLU A 1 91 ? 11.892 14.477 -1.854 1.00 95.50 91 GLU A N 1
ATOM 740 C CA . GLU A 1 91 ? 10.810 15.400 -2.219 1.00 95.50 91 GLU A CA 1
ATOM 741 C C . GLU A 1 91 ? 10.474 15.318 -3.709 1.00 95.50 91 GLU A C 1
ATOM 743 O O . GLU A 1 91 ? 9.320 15.079 -4.057 1.00 95.50 91 GLU A O 1
ATOM 748 N N . ARG A 1 92 ? 11.476 15.425 -4.593 1.00 97.50 92 ARG A N 1
ATOM 749 C CA . ARG A 1 92 ? 11.252 15.295 -6.036 1.00 97.50 92 ARG A CA 1
ATOM 750 C C . ARG A 1 92 ? 10.655 13.934 -6.382 1.00 97.50 92 ARG A C 1
ATOM 752 O O . ARG A 1 92 ? 9.691 13.880 -7.132 1.00 97.50 92 ARG A O 1
ATOM 759 N N . PHE A 1 93 ? 11.202 12.849 -5.834 1.00 98.06 93 PHE A N 1
ATOM 760 C CA . PHE A 1 93 ? 10.702 11.495 -6.083 1.00 98.06 93 PHE A CA 1
ATOM 761 C C . PHE A 1 93 ? 9.228 11.348 -5.690 1.00 98.06 93 PHE A C 1
ATOM 763 O O . PHE A 1 93 ? 8.446 10.761 -6.437 1.00 98.06 93 PHE A O 1
ATOM 770 N N . LEU A 1 94 ? 8.844 11.913 -4.540 1.00 95.75 94 LEU A N 1
ATOM 771 C CA . LEU A 1 94 ? 7.465 11.918 -4.062 1.00 95.75 94 LEU A CA 1
ATOM 772 C C . LEU A 1 94 ? 6.545 12.714 -4.996 1.00 95.75 94 LEU A C 1
ATOM 774 O O . LEU A 1 94 ? 5.512 12.190 -5.405 1.00 95.75 94 LEU A O 1
ATOM 778 N N . THR A 1 95 ? 6.928 13.942 -5.354 1.00 96.12 95 THR A N 1
ATOM 779 C CA . THR A 1 95 ? 6.136 14.829 -6.218 1.00 96.12 95 THR A CA 1
ATOM 780 C C . THR A 1 95 ? 5.984 14.253 -7.626 1.00 96.12 95 THR A C 1
ATOM 782 O O . THR A 1 95 ? 4.867 14.113 -8.116 1.00 96.12 95 THR A O 1
ATOM 785 N N . GLU A 1 96 ? 7.080 13.832 -8.259 1.00 97.25 96 GLU A N 1
ATOM 786 C CA . GLU A 1 96 ? 7.063 13.220 -9.595 1.00 97.25 96 GLU A CA 1
ATOM 787 C C . GLU A 1 96 ? 6.229 11.934 -9.604 1.00 97.25 96 GLU A C 1
ATOM 789 O O . GLU A 1 96 ? 5.359 11.748 -10.455 1.00 97.25 96 GLU A O 1
ATOM 794 N N . GLY A 1 97 ? 6.439 11.046 -8.628 1.00 96.75 97 GLY A N 1
ATOM 795 C CA . GLY A 1 97 ? 5.693 9.794 -8.561 1.00 96.75 97 GLY A CA 1
ATOM 796 C C . GLY A 1 97 ? 4.199 10.010 -8.310 1.00 96.75 97 GLY A C 1
ATOM 797 O O . GLY A 1 97 ? 3.379 9.420 -9.010 1.00 96.75 97 GLY A O 1
ATOM 798 N N . GLN A 1 98 ? 3.816 10.868 -7.357 1.00 93.81 98 GLN A N 1
ATOM 799 C CA . GLN 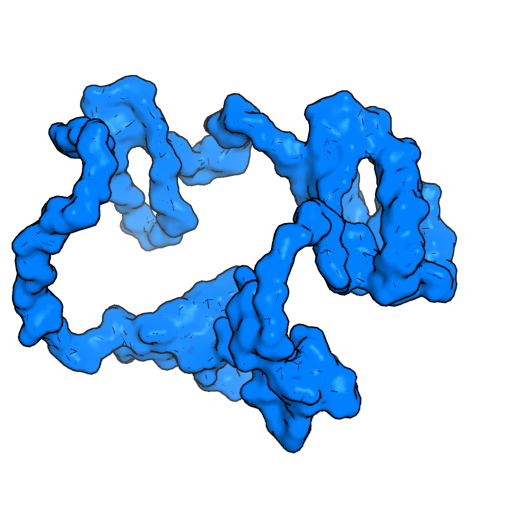A 1 98 ? 2.409 11.035 -6.970 1.00 93.81 98 GLN A CA 1
ATOM 800 C C . GLN A 1 98 ? 1.621 11.990 -7.869 1.00 93.81 98 GLN A C 1
ATOM 802 O O . GLN A 1 98 ? 0.459 11.709 -8.165 1.00 93.81 98 GLN A O 1
ATOM 807 N N . GLU A 1 99 ? 2.204 13.119 -8.268 1.00 95.00 99 GLU A N 1
ATOM 808 C CA . GLU A 1 99 ? 1.476 14.191 -8.956 1.00 95.00 99 GLU A CA 1
ATOM 809 C C . GLU A 1 99 ? 1.543 14.044 -10.476 1.00 95.00 99 GLU A C 1
ATOM 811 O O . GLU A 1 99 ? 0.527 14.245 -11.147 1.00 95.00 99 GLU A O 1
ATOM 816 N N . VAL A 1 100 ? 2.701 13.634 -11.005 1.00 96.25 100 VAL A N 1
ATOM 817 C CA . VAL A 1 100 ? 2.933 13.501 -12.451 1.00 96.25 100 VAL A CA 1
ATOM 818 C C . VAL A 1 100 ? 2.562 12.100 -12.926 1.00 96.25 100 VAL A C 1
ATOM 820 O O . VAL A 1 100 ? 1.613 11.932 -13.690 1.00 96.25 100 VAL A O 1
ATOM 823 N N . TRP A 1 101 ? 3.268 11.078 -12.439 1.00 96.38 101 TRP A N 1
ATOM 824 C CA . TRP A 1 101 ? 3.161 9.719 -12.984 1.00 96.38 101 TRP A CA 1
ATOM 825 C C . TRP A 1 101 ? 2.061 8.872 -12.353 1.00 96.38 101 TRP A C 1
ATOM 827 O O . TRP A 1 101 ? 1.731 7.810 -12.875 1.00 96.38 101 TRP A O 1
ATOM 837 N N . ARG A 1 102 ? 1.475 9.326 -11.238 1.00 95.19 102 ARG A N 1
ATOM 838 C CA . ARG A 1 102 ? 0.441 8.591 -10.486 1.00 95.19 102 ARG A CA 1
ATOM 839 C C . ARG A 1 102 ? 0.893 7.178 -10.078 1.00 95.19 102 ARG A C 1
ATOM 841 O O . ARG A 1 102 ? 0.076 6.265 -9.964 1.00 95.19 102 ARG A O 1
ATOM 848 N N . VAL A 1 103 ? 2.190 7.008 -9.823 1.00 96.38 103 VAL A N 1
ATOM 849 C CA . VAL A 1 103 ? 2.798 5.775 -9.315 1.00 96.38 103 VAL A CA 1
ATOM 850 C C . VAL A 1 103 ? 2.812 5.820 -7.784 1.00 96.38 103 VAL A C 1
ATOM 852 O O . VAL A 1 103 ? 3.225 6.827 -7.203 1.00 96.38 103 VAL A O 1
ATOM 855 N N . PRO A 1 104 ? 2.405 4.744 -7.086 1.00 95.50 104 PRO A N 1
ATOM 856 C CA . PRO A 1 104 ? 2.508 4.686 -5.635 1.00 95.50 104 PRO A CA 1
ATOM 857 C C . PRO A 1 104 ? 3.966 4.744 -5.169 1.00 95.50 104 PRO A C 1
ATOM 859 O O . PRO A 1 104 ? 4.727 3.779 -5.281 1.00 95.50 104 PRO A O 1
ATOM 862 N N . VAL A 1 105 ? 4.331 5.887 -4.600 1.00 97.00 105 VAL A N 1
ATOM 863 C CA . VAL A 1 105 ? 5.647 6.147 -4.022 1.00 97.00 105 VAL A CA 1
ATOM 864 C C . VAL A 1 105 ? 5.522 6.712 -2.612 1.00 97.00 105 VAL A C 1
ATOM 866 O O . VAL A 1 105 ? 4.510 7.321 -2.248 1.00 97.00 105 VAL A O 1
ATOM 869 N N . GLY A 1 106 ? 6.568 6.519 -1.817 1.00 95.44 106 GLY A N 1
ATOM 870 C CA . GLY A 1 106 ? 6.704 7.090 -0.483 1.00 95.44 106 GLY A CA 1
ATOM 871 C C . GLY A 1 106 ? 8.155 7.421 -0.167 1.00 95.44 106 GLY A C 1
ATOM 872 O O . GLY A 1 106 ? 9.068 7.025 -0.887 1.00 95.44 106 GLY A O 1
ATOM 873 N N . THR A 1 107 ? 8.377 8.140 0.925 1.00 95.00 107 THR A N 1
ATOM 874 C CA . THR A 1 107 ? 9.713 8.513 1.397 1.00 95.00 107 THR A CA 1
ATOM 875 C C . THR A 1 107 ? 9.981 7.886 2.755 1.00 95.00 107 THR A C 1
ATOM 877 O O . THR A 1 107 ? 9.063 7.640 3.541 1.00 95.00 107 THR A O 1
ATOM 880 N N . VAL A 1 108 ? 11.250 7.600 3.040 1.00 94.88 108 VAL A N 1
ATOM 881 C CA . VAL A 1 108 ? 11.658 7.155 4.372 1.00 94.88 108 VAL A CA 1
ATOM 882 C C . VAL A 1 108 ? 12.005 8.382 5.198 1.00 94.88 108 VAL A C 1
ATOM 884 O O . VAL A 1 108 ? 12.998 9.056 4.925 1.00 94.88 108 VAL A O 1
ATOM 887 N N . LEU A 1 109 ? 11.162 8.677 6.186 1.00 95.06 109 LEU A N 1
ATOM 888 C CA . LEU A 1 109 ? 11.368 9.771 7.128 1.00 95.06 109 LEU A CA 1
ATOM 889 C C . LEU A 1 109 ? 12.238 9.313 8.300 1.00 95.06 109 LEU A C 1
ATOM 891 O O . LEU A 1 109 ? 12.068 8.217 8.839 1.00 95.06 109 LEU A O 1
ATOM 895 N N . THR A 1 110 ? 13.138 10.185 8.731 1.00 95.19 110 THR A N 1
ATOM 896 C CA . THR A 1 110 ? 13.793 10.095 10.036 1.00 95.19 110 THR A CA 1
ATOM 897 C C . THR A 1 110 ? 12.810 10.464 11.153 1.00 95.19 110 THR A C 1
ATOM 899 O O . THR A 1 110 ? 11.752 11.047 10.910 1.00 95.19 110 THR A O 1
ATOM 902 N N . LEU A 1 111 ? 13.152 10.153 12.408 1.00 93.06 111 LEU A N 1
ATOM 903 C CA . LEU A 1 111 ? 12.301 10.516 13.548 1.00 93.06 111 LEU A CA 1
ATOM 904 C C . LEU A 1 111 ? 12.046 12.034 13.654 1.00 93.06 111 LEU A C 1
ATOM 906 O O . LEU A 1 111 ? 10.880 12.399 13.808 1.00 93.06 111 LEU A O 1
ATOM 910 N N . PRO A 1 112 ? 13.052 12.929 13.531 1.00 94.56 112 PRO A N 1
ATOM 911 C CA . PRO A 1 112 ? 12.799 14.371 13.563 1.00 94.56 112 PRO A CA 1
ATOM 912 C C . PRO A 1 112 ? 11.899 14.851 12.420 1.00 94.56 112 PRO A C 1
ATOM 914 O O . PRO A 1 112 ? 11.032 15.693 12.643 1.00 94.56 112 PRO A O 1
ATOM 917 N N . GLU A 1 113 ? 12.063 14.303 11.214 1.00 94.94 113 GLU A N 1
ATOM 918 C CA . GLU A 1 113 ? 11.206 14.633 10.068 1.00 94.94 113 GLU A CA 1
ATOM 919 C C . GLU A 1 113 ? 9.763 14.173 10.303 1.00 94.94 113 GLU A C 1
ATOM 921 O O . GLU A 1 113 ? 8.835 14.944 10.091 1.00 94.94 113 GLU A O 1
ATOM 926 N N . MET A 1 114 ? 9.562 12.954 10.814 1.00 94.50 114 MET A N 1
ATOM 927 C CA . MET A 1 114 ? 8.235 12.426 11.145 1.00 94.50 114 MET A CA 1
ATOM 928 C C . MET A 1 114 ? 7.536 13.263 12.227 1.00 94.50 114 MET A C 1
ATOM 930 O O . MET A 1 114 ? 6.348 13.563 12.114 1.00 94.50 114 MET A O 1
ATOM 934 N N . VAL A 1 115 ? 8.248 13.652 13.289 1.00 92.69 115 VAL A N 1
ATOM 935 C CA . VAL A 1 115 ? 7.673 14.479 14.366 1.00 92.69 115 VAL A CA 1
ATOM 936 C C . VAL A 1 115 ? 7.204 15.838 13.835 1.00 92.69 115 VAL A C 1
ATOM 938 O O . VAL A 1 115 ? 6.185 16.354 14.295 1.00 92.69 115 VAL A O 1
ATOM 941 N N . ASN A 1 116 ? 7.898 16.378 12.832 1.00 93.50 116 ASN A N 1
ATOM 942 C CA . ASN A 1 116 ? 7.598 17.669 12.215 1.00 93.50 116 ASN A CA 1
ATOM 943 C C . ASN A 1 116 ? 6.842 17.554 10.876 1.00 93.50 116 ASN A C 1
ATOM 945 O O . ASN A 1 116 ? 6.744 18.535 10.140 1.00 93.50 116 ASN A O 1
ATOM 949 N N . ASP A 1 117 ? 6.294 16.380 10.548 1.00 94.25 117 ASP A N 1
ATOM 950 C CA . ASP A 1 117 ? 5.606 16.160 9.278 1.00 94.25 117 ASP A CA 1
ATOM 951 C C . ASP A 1 117 ? 4.357 17.053 9.144 1.00 94.25 117 ASP A C 1
ATOM 953 O O . ASP A 1 117 ? 3.541 17.197 10.069 1.00 94.25 117 ASP A O 1
ATOM 957 N N . ARG A 1 118 ? 4.187 17.645 7.954 1.00 93.44 118 ARG A N 1
ATOM 958 C CA . ARG A 1 118 ? 3.095 18.588 7.665 1.00 93.44 118 ARG A CA 1
ATOM 959 C C . ARG A 1 118 ? 1.718 17.938 7.782 1.00 93.44 118 ARG A C 1
ATOM 961 O O . ARG A 1 118 ? 0.777 18.571 8.261 1.00 93.44 118 ARG A O 1
ATOM 968 N N . HIS A 1 119 ? 1.586 16.679 7.364 1.00 92.31 119 HIS A N 1
ATOM 969 C CA . HIS A 1 119 ? 0.317 15.967 7.392 1.00 92.31 119 HIS A CA 1
ATOM 970 C C . HIS A 1 119 ? -0.048 15.588 8.829 1.00 92.31 119 HIS A C 1
ATOM 972 O O . HIS A 1 119 ? -1.165 15.863 9.266 1.00 92.31 119 HIS A O 1
ATOM 978 N N . LEU A 1 120 ? 0.894 15.039 9.600 1.00 93.06 120 LEU A N 1
ATOM 979 C CA . LEU A 1 120 ? 0.679 14.715 11.013 1.00 93.06 120 LEU A CA 1
ATOM 980 C C . LEU A 1 120 ? 0.350 15.963 11.846 1.00 93.06 120 LEU A C 1
ATOM 982 O O . LEU A 1 120 ? -0.537 15.913 12.704 1.00 93.06 120 LEU A O 1
ATOM 986 N N . THR A 1 121 ? 0.983 17.098 11.543 1.00 92.00 121 THR A N 1
ATOM 987 C CA . THR A 1 121 ? 0.669 18.394 12.163 1.00 92.00 121 THR A CA 1
ATOM 988 C C . THR A 1 121 ? -0.751 18.851 11.829 1.00 92.00 121 THR A C 1
ATOM 990 O O . THR A 1 121 ? -1.539 19.090 12.741 1.00 92.00 121 THR A O 1
ATOM 993 N N . ALA A 1 122 ? -1.136 18.876 10.547 1.00 92.31 122 ALA A N 1
ATOM 994 C CA . ALA A 1 122 ? -2.499 19.227 10.121 1.00 92.31 122 ALA A CA 1
ATOM 995 C C . ALA A 1 122 ? -3.570 18.286 10.712 1.00 92.31 122 ALA A C 1
ATOM 997 O O . ALA A 1 122 ? -4.729 18.652 10.918 1.00 92.31 122 ALA A O 1
ATOM 998 N N . ARG A 1 123 ? -3.175 17.048 11.018 1.00 89.38 123 ARG A N 1
ATOM 999 C CA . ARG A 1 123 ? -4.005 16.029 11.660 1.00 89.38 123 ARG A CA 1
ATOM 1000 C C . ARG A 1 123 ? -3.923 16.059 13.185 1.00 89.38 123 ARG A C 1
ATOM 1002 O O . ARG A 1 123 ? -4.436 15.125 13.804 1.00 89.38 123 ARG A O 1
ATOM 1009 N N . ASN A 1 124 ? -3.374 17.111 13.803 1.00 88.00 124 ASN A N 1
ATOM 1010 C CA . ASN A 1 124 ? -3.198 17.236 15.257 1.00 88.00 124 ASN A CA 1
ATOM 1011 C C . ASN A 1 124 ? -2.747 15.908 15.891 1.00 88.00 124 ASN A C 1
ATOM 1013 O O . ASN A 1 124 ? -3.277 15.495 16.922 1.00 88.00 124 ASN A O 1
ATOM 1017 N N . PHE A 1 125 ? -1.866 15.179 15.199 1.00 90.38 125 PHE A N 1
ATOM 1018 C CA . PHE A 1 125 ? -1.557 13.795 15.539 1.00 90.38 125 PHE A CA 1
ATOM 1019 C C . PHE A 1 125 ? -0.754 13.736 16.834 1.00 90.38 125 PHE A C 1
ATOM 1021 O O . PHE A 1 125 ? -1.033 12.916 17.697 1.00 90.38 125 PHE A O 1
ATOM 1028 N N . TRP A 1 126 ? 0.194 14.654 17.002 1.00 90.69 126 TRP A N 1
ATOM 1029 C CA . TRP A 1 126 ? 1.002 14.771 18.209 1.00 90.69 126 TRP A CA 1
ATOM 1030 C C . TRP A 1 126 ? 0.273 15.604 19.269 1.00 90.69 126 TRP A C 1
ATOM 1032 O O . TRP A 1 126 ? 0.131 16.824 19.128 1.00 90.69 126 TRP A O 1
ATOM 1042 N N . ARG A 1 127 ? -0.173 14.955 20.345 1.00 88.62 127 ARG A N 1
ATOM 1043 C CA . ARG A 1 127 ? -0.934 15.555 21.447 1.00 88.62 127 ARG A CA 1
ATOM 1044 C C . ARG A 1 127 ? -0.037 15.818 22.661 1.00 88.62 127 ARG A C 1
ATOM 1046 O O . ARG A 1 127 ? 0.835 14.995 22.933 1.00 88.62 127 ARG A O 1
ATOM 1053 N N . PRO A 1 128 ? -0.207 16.946 23.372 1.00 88.75 128 PRO A N 1
ATOM 1054 C CA . PRO A 1 128 ? 0.509 17.185 24.620 1.00 88.75 128 PRO A CA 1
ATOM 1055 C C . PRO A 1 128 ? 0.052 16.191 25.690 1.00 88.75 128 PRO A C 1
ATOM 1057 O O . PRO A 1 128 ? -1.116 15.802 25.717 1.00 88.75 128 PRO A O 1
ATOM 1060 N N . ILE A 1 129 ? 0.966 15.810 26.576 1.00 86.50 129 ILE A N 1
ATOM 1061 C CA . ILE A 1 129 ? 0.649 14.998 27.749 1.00 86.50 129 ILE A CA 1
ATOM 1062 C C . ILE A 1 129 ? 0.441 15.941 28.936 1.00 86.50 129 ILE A C 1
ATOM 1064 O O . ILE A 1 129 ? 1.358 16.670 29.324 1.00 86.50 129 ILE A O 1
ATOM 1068 N N . ALA A 1 130 ? -0.761 15.926 29.519 1.00 85.12 130 ALA A N 1
ATOM 1069 C CA . ALA A 1 130 ? -1.112 16.820 30.622 1.00 85.12 130 ALA A CA 1
ATOM 1070 C C . ALA A 1 130 ? -0.126 16.697 31.802 1.00 85.12 130 ALA A C 1
ATOM 1072 O O . ALA A 1 130 ? 0.173 15.593 32.255 1.00 85.12 130 ALA A O 1
ATOM 1073 N N . GLY A 1 131 ? 0.359 17.840 32.304 1.00 85.38 131 GLY A N 1
ATOM 1074 C CA . GLY A 1 131 ? 1.313 17.903 33.419 1.00 85.38 131 GLY A CA 1
ATOM 1075 C C . GLY A 1 131 ? 2.785 17.691 33.040 1.00 85.38 131 GLY A C 1
ATOM 1076 O O . GLY A 1 131 ? 3.614 17.566 33.935 1.00 85.38 131 GLY A O 1
ATOM 1077 N N . THR A 1 132 ? 3.123 17.654 31.745 1.00 85.69 132 THR A N 1
ATOM 1078 C CA . THR A 1 132 ? 4.503 17.488 31.251 1.00 85.69 132 THR A CA 1
ATOM 1079 C C . THR A 1 132 ? 4.785 18.404 30.052 1.00 85.69 132 THR A C 1
ATOM 1081 O O . THR A 1 132 ? 3.865 18.997 29.489 1.00 85.69 132 THR A O 1
ATOM 1084 N N . ASP A 1 133 ? 6.046 18.488 29.632 1.00 88.44 133 ASP A N 1
ATOM 1085 C CA . ASP A 1 133 ? 6.500 19.115 28.382 1.00 88.44 133 ASP A CA 1
ATOM 1086 C C . ASP A 1 133 ? 6.540 18.132 27.190 1.00 88.44 133 ASP A C 1
ATOM 1088 O O . ASP A 1 133 ? 6.951 18.487 26.083 1.00 88.44 133 ASP A O 1
ATOM 1092 N N . LEU A 1 134 ? 6.089 16.891 27.396 1.00 87.56 134 LEU A N 1
ATOM 1093 C CA . LEU A 1 134 ? 6.147 15.818 26.411 1.00 87.56 134 LEU A CA 1
ATOM 1094 C C . LEU A 1 134 ? 4.897 15.763 25.523 1.00 87.56 134 LEU A C 1
ATOM 1096 O O . LEU A 1 134 ? 3.808 16.237 25.860 1.00 87.56 134 LEU A O 1
ATOM 1100 N N . ARG A 1 135 ? 5.054 15.108 24.367 1.00 87.94 135 ARG A N 1
ATOM 1101 C CA . ARG A 1 135 ? 3.973 14.807 23.420 1.00 87.94 135 ARG A CA 1
ATOM 1102 C C . ARG A 1 135 ? 3.880 13.304 23.173 1.00 87.94 135 ARG A C 1
ATOM 1104 O O . ARG A 1 135 ? 4.886 12.602 23.202 1.00 87.94 135 ARG A O 1
ATOM 1111 N N . THR A 1 136 ? 2.679 12.830 22.867 1.00 89.06 136 THR A N 1
ATOM 1112 C CA . THR A 1 136 ? 2.398 11.453 22.443 1.00 89.06 136 THR A CA 1
ATOM 1113 C C . THR A 1 136 ? 1.597 11.442 21.142 1.00 89.06 136 THR A C 1
ATOM 1115 O O . THR A 1 136 ? 1.032 12.460 20.738 1.00 89.06 136 THR A O 1
ATOM 1118 N N . SER A 1 137 ? 1.543 10.300 20.459 1.00 89.12 137 SER A N 1
ATOM 1119 C CA . SER A 1 137 ? 0.598 10.098 19.360 1.00 89.12 137 SER A CA 1
ATOM 1120 C C . SER A 1 137 ? -0.825 10.034 19.912 1.00 89.12 137 SER A C 1
ATOM 1122 O O . SER A 1 137 ? -1.096 9.227 20.799 1.00 89.12 137 SER A O 1
ATOM 1124 N N . GLY A 1 138 ? -1.730 10.840 19.369 1.00 83.19 138 GLY A N 1
ATOM 1125 C CA . GLY A 1 138 ? -3.156 10.737 19.645 1.00 83.19 138 GLY A CA 1
ATOM 1126 C C . GLY A 1 138 ? -3.804 9.555 18.923 1.00 83.19 138 GLY A C 1
ATOM 1127 O O . GLY A 1 138 ? -3.178 8.861 18.116 1.00 83.19 138 GLY A O 1
ATOM 1128 N N . SER A 1 139 ? -5.098 9.359 19.182 1.00 82.19 139 SER A N 1
ATOM 1129 C CA . SER A 1 139 ? -5.898 8.322 18.521 1.00 82.19 139 SER A CA 1
ATOM 1130 C C . SER A 1 139 ? -5.782 8.390 16.986 1.00 82.19 139 SER A C 1
ATOM 1132 O O . SER A 1 139 ? -5.991 9.458 16.396 1.00 82.19 139 SER A O 1
ATOM 1134 N N . PRO A 1 140 ? -5.526 7.255 16.304 1.00 78.38 140 PRO A N 1
ATOM 1135 C CA . PRO A 1 140 ? -5.551 7.195 14.844 1.00 78.38 140 PRO A CA 1
ATOM 1136 C C . PRO A 1 140 ? -6.981 7.269 14.274 1.00 78.38 140 PRO A C 1
ATOM 1138 O O . PRO A 1 140 ? -7.156 7.285 13.055 1.00 78.38 140 PRO A O 1
ATOM 1141 N N . PHE A 1 141 ? -8.003 7.330 15.133 1.00 80.25 141 PHE A N 1
ATOM 1142 C CA . PHE A 1 141 ? -9.410 7.449 14.765 1.00 80.25 141 PHE A CA 1
ATOM 1143 C C . PHE A 1 141 ? -9.946 8.836 15.124 1.00 80.25 141 PHE A C 1
ATOM 1145 O O . PHE A 1 141 ? -9.632 9.385 16.179 1.00 80.25 141 PHE A O 1
ATOM 1152 N N . ARG A 1 142 ? -10.791 9.391 14.251 1.00 76.19 142 ARG A N 1
ATOM 1153 C CA . ARG A 1 142 ? -11.551 10.617 14.512 1.00 76.19 142 ARG A CA 1
ATOM 1154 C C . ARG A 1 142 ? -13.022 10.351 14.236 1.00 76.19 142 ARG A C 1
ATOM 1156 O O . ARG A 1 142 ? -13.347 9.863 13.156 1.00 76.19 142 ARG A O 1
ATOM 1163 N N . PHE A 1 143 ? -13.874 10.717 15.182 1.00 81.06 143 PHE A N 1
ATOM 1164 C CA . PHE A 1 143 ? -15.321 10.636 15.047 1.00 81.06 143 PHE A CA 1
ATOM 1165 C C . PHE A 1 143 ? -15.875 12.048 14.874 1.00 81.06 143 PHE A C 1
ATOM 1167 O O . PHE A 1 143 ? -15.421 12.995 15.512 1.00 81.06 143 PHE A O 1
ATOM 1174 N N . VAL A 1 144 ? -16.805 12.212 13.935 1.00 82.25 144 VAL A N 1
ATOM 1175 C CA . VAL A 1 144 ? -17.435 13.513 13.692 1.00 82.25 144 VAL A CA 1
ATOM 1176 C C . VAL A 1 144 ? -18.295 13.862 14.903 1.00 82.25 144 VAL A C 1
ATOM 1178 O O . VAL A 1 144 ? -19.126 13.058 15.307 1.00 82.25 144 VAL A O 1
ATOM 1181 N N . GLY A 1 145 ? -18.100 15.058 15.460 1.00 86.75 145 GLY A N 1
ATOM 1182 C CA . GLY A 1 145 ? -18.833 15.525 16.641 1.00 86.75 145 GLY A CA 1
ATOM 1183 C C . GLY A 1 145 ? -18.246 15.077 17.982 1.00 86.75 145 GLY A C 1
ATOM 1184 O O . GLY A 1 145 ? -18.786 15.460 19.014 1.00 86.75 145 GLY A O 1
ATOM 1185 N N . GLU A 1 146 ? -17.140 14.327 17.986 1.00 81.88 146 GLU A N 1
ATOM 1186 C CA . GLU A 1 146 ? -16.446 13.937 19.214 1.00 81.88 146 GLU A CA 1
ATOM 1187 C C . GLU A 1 146 ? -15.044 14.544 19.272 1.00 81.88 146 GLU A C 1
ATOM 1189 O O . GLU A 1 146 ? -14.248 14.429 18.334 1.00 81.88 146 GLU A O 1
ATOM 1194 N N . GLU A 1 147 ? -14.722 15.155 20.410 1.00 78.50 147 GLU A N 1
ATOM 1195 C CA . GLU A 1 147 ? -13.350 15.527 20.732 1.00 78.50 147 GLU A CA 1
ATOM 1196 C C . GLU A 1 147 ? -12.606 14.296 21.268 1.00 78.50 147 GLU A C 1
ATOM 1198 O O . GLU A 1 147 ? -13.118 13.606 22.156 1.00 78.50 147 GLU A O 1
ATOM 1203 N N . PRO A 1 148 ? -11.397 13.991 20.764 1.00 74.94 148 PRO A N 1
ATOM 1204 C CA . PRO A 1 148 ? -10.576 12.936 21.335 1.00 74.94 148 PRO A CA 1
ATOM 1205 C C . PRO A 1 148 ? -10.312 13.207 22.823 1.00 74.94 148 PRO A C 1
ATOM 1207 O O . PRO A 1 148 ? -10.068 14.360 23.191 1.00 74.94 148 PRO A O 1
ATOM 1210 N N . PRO A 1 149 ? -10.307 12.172 23.679 1.00 73.06 149 PRO A N 1
ATOM 1211 C CA . PRO A 1 149 ? -9.987 12.348 25.088 1.00 73.06 149 PRO A CA 1
ATOM 1212 C C . PRO A 1 149 ? -8.578 12.928 25.263 1.00 73.06 149 PRO A C 1
ATOM 1214 O O . PRO A 1 149 ? -7.674 12.672 24.465 1.00 73.06 149 PRO A O 1
ATOM 1217 N N . THR A 1 150 ? -8.389 13.707 26.329 1.00 73.56 150 THR A N 1
ATOM 1218 C CA . THR A 1 150 ? -7.076 14.246 26.693 1.00 73.56 150 THR A CA 1
ATOM 1219 C C . THR A 1 150 ? -6.121 13.110 27.038 1.00 73.56 150 THR A C 1
ATOM 1221 O O . THR A 1 150 ? -6.416 12.288 27.907 1.00 73.56 150 THR A O 1
ATOM 1224 N N . GLU A 1 151 ? -4.952 13.102 26.402 1.00 78.06 151 GLU A N 1
ATOM 1225 C CA . GLU A 1 151 ? -3.890 12.151 26.719 1.00 78.06 151 GLU A CA 1
ATOM 1226 C C . GLU A 1 151 ? -3.305 12.473 28.101 1.00 78.06 151 GLU A C 1
ATOM 1228 O O . GLU A 1 151 ? -2.810 13.577 28.358 1.00 78.06 151 GLU A O 1
ATOM 1233 N N . GLN A 1 152 ? -3.384 11.506 29.013 1.00 67.69 152 GLN A N 1
ATOM 1234 C CA . GLN A 1 152 ? -2.840 11.630 30.362 1.00 67.69 152 GLN A CA 1
ATOM 1235 C C . GLN A 1 152 ? -1.480 10.947 30.448 1.00 67.69 152 GLN A C 1
ATOM 1237 O O . GLN A 1 152 ? -1.262 9.886 29.858 1.00 67.69 152 GLN A O 1
ATOM 1242 N N . ALA A 1 153 ? -0.569 11.536 31.225 1.00 64.56 153 ALA A N 1
ATOM 1243 C CA . ALA A 1 153 ? 0.657 10.845 31.590 1.00 64.56 153 ALA A CA 1
ATOM 1244 C C . ALA A 1 153 ? 0.287 9.546 32.326 1.00 64.56 153 ALA A C 1
ATOM 1246 O O . ALA A 1 153 ? -0.646 9.557 33.138 1.00 64.56 153 ALA A O 1
ATOM 1247 N N . PRO A 1 154 ? 0.999 8.429 32.091 1.00 64.81 154 PRO A N 1
ATOM 1248 C CA . PRO A 1 154 ? 0.920 7.289 32.991 1.00 64.81 154 PRO A CA 1
ATOM 1249 C C . PRO A 1 154 ? 1.148 7.787 34.423 1.00 64.81 154 PRO A C 1
ATOM 1251 O O . PRO A 1 154 ? 2.180 8.394 34.696 1.00 64.81 154 PRO A O 1
ATOM 1254 N N . GLN A 1 155 ? 0.180 7.569 35.320 1.00 62.78 155 GLN A N 1
ATOM 1255 C CA . GLN A 1 155 ? 0.262 8.095 36.690 1.00 62.78 155 GLN A CA 1
ATOM 1256 C C . GLN A 1 155 ? 1.403 7.474 37.504 1.00 62.78 155 GLN A C 1
ATOM 1258 O O . GLN A 1 155 ? 1.833 8.054 38.495 1.00 62.78 155 GLN A O 1
ATOM 1263 N N . GLU A 1 156 ? 1.932 6.334 37.056 1.00 59.16 156 GLU A N 1
ATOM 1264 C CA . GLU A 1 156 ? 3.111 5.711 37.637 1.00 59.16 156 GLU A CA 1
ATOM 1265 C C . GLU A 1 156 ? 4.154 5.406 36.554 1.00 59.16 156 GLU A C 1
ATOM 1267 O O . GLU A 1 156 ? 3.795 4.952 35.455 1.00 59.16 156 GLU A O 1
ATOM 1272 N N . PRO A 1 157 ? 5.454 5.595 36.849 1.00 52.12 157 PRO A N 1
ATOM 1273 C CA . PRO A 1 157 ? 6.517 5.091 36.002 1.00 52.12 157 PRO A CA 1
ATOM 1274 C C . PRO A 1 157 ? 6.334 3.579 35.853 1.00 52.12 157 PRO A C 1
ATOM 1276 O O . PRO A 1 157 ? 6.502 2.825 36.808 1.00 52.12 157 PRO A O 1
ATOM 1279 N N . ARG A 1 158 ? 6.024 3.099 34.645 1.00 55.22 158 ARG A N 1
ATOM 1280 C CA . ARG A 1 158 ? 6.132 1.667 34.316 1.00 55.22 158 ARG A CA 1
ATOM 1281 C C . ARG A 1 158 ? 7.613 1.293 34.179 1.00 55.22 158 ARG A C 1
ATOM 1283 O O . ARG A 1 158 ? 8.061 0.885 33.115 1.00 55.22 158 ARG A O 1
ATOM 1290 N N . THR A 1 159 ? 8.395 1.521 35.232 1.00 52.94 159 THR A N 1
ATOM 1291 C CA . THR A 1 159 ? 9.835 1.229 35.299 1.00 52.94 159 THR A CA 1
ATOM 1292 C C . THR A 1 159 ? 10.098 -0.249 35.538 1.00 52.94 159 THR A C 1
ATOM 1294 O O . THR A 1 159 ? 11.155 -0.752 35.165 1.00 52.94 159 THR A O 1
ATOM 1297 N N . ALA A 1 160 ? 9.127 -0.977 36.087 1.00 56.22 160 ALA A N 1
ATOM 1298 C CA . ALA A 1 160 ? 9.154 -2.426 36.087 1.00 56.22 160 ALA A CA 1
ATOM 1299 C C . ALA A 1 160 ? 8.577 -2.947 34.764 1.00 56.22 160 ALA A C 1
ATOM 1301 O O . ALA A 1 160 ? 7.389 -2.769 34.473 1.00 56.22 160 ALA A O 1
ATOM 1302 N N . LEU A 1 161 ? 9.406 -3.640 33.974 1.00 55.75 161 LEU A N 1
ATOM 1303 C CA . LEU A 1 161 ? 8.883 -4.589 32.993 1.00 55.75 161 LEU A CA 1
ATOM 1304 C C . LEU A 1 161 ? 7.914 -5.520 33.736 1.00 55.75 161 LEU A C 1
ATOM 1306 O O . LEU A 1 161 ? 8.265 -5.979 34.827 1.00 55.75 161 LEU A O 1
ATOM 1310 N N . PRO A 1 162 ? 6.713 -5.802 33.201 1.00 60.12 162 PRO A N 1
ATOM 1311 C CA . PRO A 1 162 ? 5.822 -6.761 33.832 1.00 60.12 162 PRO A CA 1
ATOM 1312 C C . PRO A 1 162 ? 6.575 -8.085 33.986 1.00 60.12 162 PRO A C 1
ATOM 1314 O O . PRO A 1 162 ? 6.891 -8.747 32.998 1.00 60.12 162 PRO A O 1
ATOM 1317 N N . THR A 1 163 ? 6.899 -8.455 35.223 1.00 57.38 163 THR A N 1
ATOM 1318 C CA . THR A 1 163 ? 7.473 -9.762 35.527 1.00 57.38 163 THR A CA 1
ATOM 1319 C C . THR A 1 163 ? 6.430 -10.824 35.205 1.00 57.38 163 THR A C 1
ATOM 1321 O O . THR A 1 163 ? 5.225 -10.621 35.393 1.00 57.38 163 THR A O 1
ATOM 1324 N N . VAL A 1 164 ? 6.877 -11.964 34.676 1.00 53.38 164 VAL A N 1
ATOM 1325 C CA . VAL A 1 164 ? 6.018 -13.136 34.476 1.00 53.38 164 VAL A CA 1
ATOM 1326 C C . VAL A 1 164 ? 5.449 -13.513 35.851 1.00 53.38 164 VAL A C 1
ATOM 1328 O O . VAL A 1 164 ? 6.179 -13.999 36.703 1.00 53.38 164 VAL A O 1
ATOM 1331 N N . GLY A 1 165 ? 4.175 -13.186 36.098 1.00 56.97 165 GLY A N 1
ATOM 1332 C CA . GLY A 1 165 ? 3.512 -13.342 37.402 1.00 56.97 165 GLY A CA 1
ATOM 1333 C C . GLY A 1 165 ? 2.875 -12.070 37.983 1.00 56.97 165 GLY A C 1
ATOM 1334 O O . GLY A 1 165 ? 1.984 -12.179 38.817 1.00 56.97 165 GLY A O 1
ATOM 1335 N N . ALA A 1 166 ? 3.230 -10.869 37.502 1.00 54.88 166 ALA A N 1
ATOM 1336 C CA . ALA A 1 166 ? 2.673 -9.600 38.002 1.00 54.88 166 ALA A CA 1
ATOM 1337 C C . ALA A 1 166 ? 1.189 -9.371 37.641 1.00 54.88 166 ALA A C 1
ATOM 1339 O O . ALA A 1 166 ? 0.542 -8.473 38.173 1.00 54.88 166 ALA A O 1
ATOM 1340 N N . ARG A 1 167 ? 0.616 -10.201 36.760 1.00 51.66 167 ARG A N 1
ATOM 1341 C CA . ARG A 1 167 ? -0.838 -10.299 36.559 1.00 51.66 167 ARG A CA 1
ATOM 1342 C C . ARG A 1 167 ? -1.415 -11.348 37.516 1.00 51.66 167 ARG A C 1
ATOM 1344 O O . ARG A 1 167 ? -1.946 -12.357 37.071 1.00 51.66 167 ARG A O 1
ATOM 1351 N N . SER A 1 168 ? -1.252 -11.143 38.821 1.00 51.59 168 SER A N 1
ATOM 1352 C CA . SER A 1 168 ? -1.851 -12.001 39.857 1.00 51.59 168 SER A CA 1
ATOM 1353 C C . SER A 1 168 ? -3.285 -11.597 40.208 1.00 51.59 168 SER A C 1
ATOM 1355 O O . SER A 1 168 ? -3.980 -12.337 40.901 1.00 51.59 168 SER A O 1
ATOM 1357 N N . GLY A 1 169 ? -3.764 -10.456 39.700 1.00 54.06 169 GLY A N 1
ATOM 1358 C CA . GLY A 1 169 ? -5.188 -10.165 39.707 1.00 54.06 169 GLY A CA 1
ATOM 1359 C C . GLY A 1 169 ? -5.894 -11.218 38.868 1.00 54.06 169 GLY A C 1
ATOM 1360 O O . GLY A 1 169 ? -5.664 -11.289 37.657 1.00 54.06 169 GLY A O 1
ATOM 1361 N N . GLN A 1 170 ? -6.750 -12.029 39.500 1.00 51.62 170 GLN A N 1
ATOM 1362 C CA . GLN A 1 170 ? -7.769 -12.751 38.747 1.00 51.62 170 GLN A CA 1
ATOM 1363 C C . GLN A 1 170 ? -8.406 -11.739 37.788 1.00 51.62 170 GLN A C 1
ATOM 1365 O O . GLN A 1 170 ? -8.703 -10.625 38.239 1.00 51.62 170 GLN A O 1
ATOM 1370 N N . PRO A 1 171 ? -8.566 -12.058 36.487 1.00 52.62 171 PRO A N 1
ATOM 1371 C CA . PRO A 1 171 ? -9.350 -11.205 35.608 1.00 52.62 171 PRO A CA 1
ATOM 1372 C C . PRO A 1 171 ? -10.636 -10.905 36.361 1.00 52.62 171 PRO A C 1
ATOM 1374 O O . PRO A 1 171 ? -11.309 -11.843 36.796 1.00 52.62 171 PRO A O 1
ATOM 1377 N N . SER A 1 172 ? -10.898 -9.622 36.636 1.00 53.72 172 SER A N 1
ATOM 1378 C CA . SER A 1 172 ? -12.081 -9.259 37.398 1.00 53.72 172 SER A CA 1
ATOM 1379 C C . SER A 1 172 ? -13.249 -9.970 36.731 1.00 53.72 172 SER A C 1
ATOM 1381 O O . SER A 1 172 ? -13.415 -9.914 35.508 1.00 53.72 172 SER A O 1
ATOM 1383 N N . ALA A 1 173 ? -14.040 -10.690 37.522 1.00 50.94 173 ALA A N 1
ATOM 1384 C CA . ALA A 1 173 ? -15.201 -11.433 37.046 1.00 50.94 173 ALA A CA 1
ATOM 1385 C C . ALA A 1 173 ? -16.283 -10.514 36.420 1.00 50.94 173 ALA A C 1
ATOM 1387 O O . ALA A 1 173 ? -17.402 -10.944 36.181 1.00 50.94 173 ALA A O 1
ATOM 1388 N N . GLY A 1 174 ? -15.959 -9.255 36.101 1.00 47.91 174 GLY A N 1
ATOM 1389 C CA . GLY A 1 174 ? -16.784 -8.298 35.373 1.00 47.91 174 GLY A CA 1
ATOM 1390 C C . GLY A 1 174 ? -16.969 -8.610 33.885 1.00 47.91 174 GLY A C 1
ATOM 1391 O O . GLY A 1 174 ? -17.667 -7.867 33.202 1.00 47.91 174 GLY A O 1
ATOM 1392 N N . LEU A 1 175 ? -16.400 -9.703 33.363 1.00 52.12 175 LEU A N 1
ATOM 1393 C CA . LEU A 1 175 ? -16.821 -10.257 32.069 1.00 52.12 175 LEU A CA 1
ATOM 1394 C C . LEU A 1 175 ? -17.921 -11.319 32.194 1.00 52.12 175 LEU A C 1
ATOM 1396 O O . LEU A 1 175 ? -18.569 -11.611 31.194 1.00 52.12 175 LEU A O 1
ATOM 1400 N N . ALA A 1 176 ? -18.207 -11.835 33.396 1.00 48.81 176 ALA A N 1
ATOM 1401 C CA . ALA A 1 176 ? -19.252 -12.842 33.620 1.00 48.81 176 ALA A CA 1
ATOM 1402 C C . ALA A 1 176 ? -20.688 -12.270 33.588 1.00 48.81 176 ALA A C 1
ATOM 1404 O O . ALA A 1 176 ? -21.628 -12.926 34.023 1.00 48.81 176 ALA A O 1
ATOM 1405 N N . GLY A 1 177 ? -20.870 -11.052 33.067 1.00 48.06 177 GLY A N 1
ATOM 1406 C CA . GLY A 1 177 ? -22.164 -10.370 33.017 1.00 48.06 177 GLY A CA 1
ATOM 1407 C C . GLY A 1 177 ? -22.376 -9.453 31.814 1.00 48.06 177 GLY A C 1
ATOM 1408 O O . GLY A 1 177 ? -23.348 -8.703 31.807 1.00 48.06 177 GLY A O 1
ATOM 1409 N N . ARG A 1 178 ? -21.512 -9.479 30.785 1.00 56.12 178 ARG A N 1
ATOM 1410 C CA . ARG A 1 178 ? -21.873 -8.815 29.522 1.00 56.12 178 ARG A CA 1
ATOM 1411 C C . ARG A 1 178 ? -22.880 -9.723 28.827 1.00 56.12 178 ARG A C 1
ATOM 1413 O O . ARG A 1 178 ? -22.538 -10.842 28.453 1.00 56.12 178 ARG A O 1
ATOM 1420 N N . SER A 1 179 ? -24.127 -9.258 28.754 1.00 58.22 179 SER A N 1
ATOM 1421 C CA . SER A 1 179 ? -25.215 -9.877 27.997 1.00 58.22 179 SER A CA 1
ATOM 1422 C C . SER A 1 179 ? -24.702 -10.392 26.650 1.00 58.22 179 SER A C 1
ATOM 1424 O O . SER A 1 179 ? -23.808 -9.788 26.060 1.00 58.22 179 SER A O 1
ATOM 1426 N N . GLY A 1 180 ? -25.255 -11.507 26.161 1.00 64.56 180 GLY A N 1
ATOM 1427 C CA . GLY A 1 180 ? -24.867 -12.172 24.906 1.00 64.56 180 GLY A CA 1
ATOM 1428 C C . GLY A 1 180 ? -25.086 -11.357 23.622 1.00 64.56 180 GLY A C 1
ATOM 1429 O O . GLY A 1 180 ? -25.226 -11.946 22.556 1.00 64.56 180 GLY A O 1
ATOM 1430 N N . VAL A 1 181 ? -25.130 -10.030 23.728 1.00 75.12 181 VAL A N 1
ATOM 1431 C CA . VAL A 1 181 ? -25.278 -9.075 22.642 1.00 75.12 181 VAL A CA 1
ATOM 1432 C C . VAL A 1 181 ? -23.887 -8.647 22.187 1.00 75.12 181 VAL A C 1
ATOM 1434 O O . VAL A 1 181 ? -23.074 -8.152 22.976 1.00 75.12 181 VAL A O 1
ATOM 1437 N N . ARG A 1 182 ? -23.584 -8.858 20.907 1.00 87.88 182 ARG A N 1
ATOM 1438 C CA . ARG A 1 182 ? -22.307 -8.421 20.329 1.00 87.88 182 ARG A CA 1
ATOM 1439 C C . ARG A 1 182 ? -22.252 -6.882 20.285 1.00 87.88 182 ARG A C 1
ATOM 1441 O O . ARG A 1 182 ? -23.292 -6.255 20.105 1.00 87.88 182 ARG A O 1
ATOM 1448 N N . PRO A 1 183 ? -21.074 -6.241 20.430 1.00 92.88 183 PRO A N 1
ATOM 1449 C CA . PRO A 1 183 ? -20.979 -4.785 20.606 1.00 92.88 183 PRO A CA 1
ATOM 1450 C C . PRO A 1 183 ? -21.655 -3.928 19.528 1.00 92.88 183 PRO A C 1
ATOM 1452 O O . PRO A 1 183 ? -22.056 -2.808 19.823 1.00 92.88 183 PRO A O 1
ATOM 1455 N N . LEU A 1 184 ? -21.757 -4.432 18.295 1.00 94.25 184 LEU A N 1
ATOM 1456 C CA . LEU A 1 184 ? -22.394 -3.749 17.164 1.00 94.25 184 LEU A CA 1
ATOM 1457 C C . LEU A 1 184 ? -23.654 -4.473 16.666 1.00 94.25 184 LEU A C 1
ATOM 1459 O O . LEU A 1 184 ? -24.081 -4.275 15.528 1.00 94.25 184 LEU A O 1
ATOM 1463 N N . GLU A 1 185 ? -24.238 -5.338 17.491 1.00 93.50 185 GLU A N 1
ATOM 1464 C CA . GLU A 1 185 ? -25.475 -6.033 17.155 1.00 93.50 185 GLU A CA 1
ATOM 1465 C C . GLU A 1 185 ? -26.626 -5.047 16.917 1.00 93.50 185 GLU A C 1
ATOM 1467 O O . GLU A 1 185 ? -26.756 -4.029 17.593 1.00 93.50 185 GLU A O 1
ATOM 1472 N N . GLY A 1 186 ? -27.450 -5.336 15.908 1.00 93.62 186 GLY A N 1
ATOM 1473 C CA . GLY A 1 186 ? -28.538 -4.458 15.471 1.00 93.62 186 GLY A CA 1
ATOM 1474 C C . GLY A 1 186 ? -28.117 -3.350 14.499 1.00 93.62 186 GLY A C 1
ATOM 1475 O O . GLY A 1 186 ? -28.983 -2.758 13.856 1.00 93.62 186 GLY A O 1
ATOM 1476 N N . LEU A 1 187 ? -26.815 -3.098 14.312 1.00 95.75 187 LEU A N 1
ATOM 1477 C CA . LEU A 1 187 ? -26.342 -2.175 13.281 1.00 95.75 187 LEU A CA 1
ATOM 1478 C C . LEU A 1 187 ? -26.273 -2.865 11.920 1.00 95.75 187 LEU A C 1
ATOM 1480 O O . LEU A 1 187 ? -25.728 -3.961 11.792 1.00 95.75 187 LEU A O 1
ATOM 1484 N N . ARG A 1 188 ? -26.775 -2.184 10.886 1.00 97.06 188 ARG A N 1
ATOM 1485 C CA . ARG A 1 188 ? -26.633 -2.591 9.486 1.00 97.06 188 ARG A CA 1
ATOM 1486 C C . ARG A 1 188 ? -25.704 -1.633 8.755 1.00 97.06 188 ARG A C 1
ATOM 1488 O O . ARG A 1 188 ? -25.876 -0.421 8.834 1.00 97.06 188 ARG A O 1
ATOM 1495 N N . ILE A 1 189 ? -24.738 -2.184 8.028 1.00 96.69 189 ILE A N 1
ATOM 1496 C CA . ILE A 1 189 ? -23.712 -1.424 7.310 1.00 96.69 189 ILE A CA 1
ATOM 1497 C C . ILE A 1 189 ? -23.719 -1.839 5.845 1.00 96.69 189 ILE A C 1
ATOM 1499 O O . ILE A 1 189 ? -23.688 -3.027 5.530 1.00 96.69 189 ILE A O 1
ATOM 1503 N N . VAL A 1 190 ? -23.704 -0.851 4.953 1.00 97.06 190 VAL A N 1
ATOM 1504 C CA . VAL A 1 190 ? -23.466 -1.063 3.523 1.00 97.06 190 VAL A CA 1
ATOM 1505 C C . VAL A 1 190 ? -21.989 -0.793 3.234 1.00 97.06 190 VAL A C 1
ATOM 1507 O O . VAL A 1 190 ? -21.505 0.322 3.419 1.00 97.06 190 VAL A O 1
ATOM 1510 N N . ASP A 1 191 ? -21.263 -1.822 2.801 1.00 95.56 191 ASP A N 1
ATOM 1511 C CA . ASP A 1 191 ? -19.848 -1.748 2.432 1.00 95.56 191 ASP A CA 1
ATOM 1512 C C . ASP A 1 191 ? -19.704 -1.532 0.917 1.00 95.56 191 ASP A C 1
ATOM 1514 O O . ASP A 1 191 ? -19.821 -2.471 0.129 1.00 95.56 191 ASP A O 1
ATOM 1518 N N . LEU A 1 192 ? -19.425 -0.284 0.526 1.00 93.81 192 LEU A N 1
ATOM 1519 C CA . LEU A 1 192 ? -19.130 0.131 -0.857 1.00 93.81 192 LEU A CA 1
ATOM 1520 C C . LEU A 1 192 ? -17.622 0.244 -1.133 1.00 93.81 192 LEU A C 1
ATOM 1522 O O . LEU A 1 192 ? -17.189 0.809 -2.140 1.00 93.81 192 LEU A O 1
ATOM 1526 N N . THR A 1 193 ? -16.797 -0.230 -0.203 1.00 91.75 193 THR A N 1
ATOM 1527 C CA . THR A 1 193 ? -15.354 -0.045 -0.260 1.00 91.75 193 THR A CA 1
ATOM 1528 C C . THR A 1 193 ? -14.679 -1.123 -1.105 1.00 91.75 193 THR A C 1
ATOM 1530 O O . THR A 1 193 ? -15.215 -2.210 -1.350 1.00 91.75 193 THR A O 1
ATOM 1533 N N . ARG A 1 194 ? -13.461 -0.828 -1.565 1.00 85.81 194 ARG A N 1
ATOM 1534 C CA . ARG A 1 194 ? -12.673 -1.719 -2.422 1.00 85.81 194 ARG A CA 1
ATOM 1535 C C . ARG A 1 194 ? -11.286 -1.959 -1.839 1.00 85.81 194 ARG A C 1
ATOM 1537 O O . ARG A 1 194 ? -10.819 -1.229 -0.963 1.00 85.81 194 ARG A O 1
ATOM 1544 N N . ILE A 1 195 ? -10.617 -2.961 -2.397 1.00 82.69 195 ILE A N 1
ATOM 1545 C CA . ILE A 1 195 ? -9.192 -3.221 -2.202 1.00 82.69 195 ILE A CA 1
ATOM 1546 C C . ILE A 1 195 ? -8.858 -3.731 -0.789 1.00 82.69 195 ILE A C 1
ATOM 1548 O O . ILE A 1 195 ? -8.937 -4.935 -0.570 1.00 82.69 195 ILE A O 1
ATOM 1552 N N . TRP A 1 196 ? -8.490 -2.872 0.169 1.00 85.25 196 TRP A N 1
ATOM 1553 C CA . TRP A 1 196 ? -7.905 -3.325 1.445 1.00 85.25 196 TRP A CA 1
ATOM 1554 C C . TRP A 1 196 ? -8.497 -2.650 2.679 1.00 85.25 196 TRP A C 1
ATOM 1556 O O . TRP A 1 196 ? -9.169 -3.309 3.470 1.00 85.25 196 TRP A O 1
ATOM 1566 N N . SER A 1 197 ? -8.242 -1.352 2.869 1.00 87.62 197 SER A N 1
ATOM 1567 C CA . SER A 1 197 ? -8.523 -0.666 4.139 1.00 87.62 197 SER A CA 1
ATOM 1568 C C . SER A 1 197 ? -10.004 -0.666 4.495 1.00 87.62 197 SER A C 1
ATOM 1570 O O . SER A 1 197 ? -10.365 -0.967 5.629 1.00 87.62 197 SER A O 1
ATOM 1572 N N . GLY A 1 198 ? -10.858 -0.380 3.513 1.00 92.06 198 GLY A N 1
ATOM 1573 C CA . GLY A 1 198 ? -12.303 -0.398 3.697 1.00 92.06 198 GLY A CA 1
ATOM 1574 C C . GLY A 1 198 ? -12.841 -1.802 3.985 1.00 92.06 198 GLY A C 1
ATOM 1575 O O . GLY A 1 198 ? -13.430 -1.985 5.051 1.00 92.06 198 GLY A O 1
ATOM 1576 N N . PRO A 1 199 ? -12.558 -2.818 3.138 1.00 92.12 199 PRO A N 1
ATOM 1577 C CA . PRO A 1 199 ? -13.034 -4.171 3.394 1.00 92.12 199 PRO A CA 1
ATOM 1578 C C . PRO A 1 199 ? -12.536 -4.730 4.729 1.00 92.12 199 PRO A C 1
ATOM 1580 O O . PRO A 1 199 ? -13.284 -5.409 5.427 1.00 92.12 199 PRO A O 1
ATOM 1583 N N . LEU A 1 200 ? -11.301 -4.419 5.133 1.00 92.56 200 LEU A N 1
ATOM 1584 C CA . LEU A 1 200 ? -10.792 -4.806 6.445 1.00 92.56 200 LEU A CA 1
ATOM 1585 C C . LEU A 1 200 ? -11.546 -4.109 7.584 1.00 92.56 200 LEU A C 1
ATOM 1587 O O . LEU A 1 200 ? -11.894 -4.765 8.565 1.00 92.56 200 LEU A O 1
ATOM 1591 N N . ALA A 1 201 ? -11.794 -2.803 7.467 1.00 93.81 201 ALA A N 1
ATOM 1592 C CA . ALA A 1 201 ? -12.516 -2.043 8.480 1.00 93.81 201 ALA A CA 1
ATOM 1593 C C . ALA A 1 201 ? -13.930 -2.601 8.682 1.00 93.81 201 ALA A C 1
ATOM 1595 O O . ALA A 1 201 ? -14.306 -2.935 9.801 1.00 93.81 201 ALA A O 1
ATOM 1596 N N . THR A 1 202 ? -14.687 -2.804 7.604 1.00 95.56 202 THR A N 1
ATOM 1597 C CA . THR A 1 202 ? -16.054 -3.342 7.680 1.00 95.56 202 THR A CA 1
ATOM 1598 C C . THR A 1 202 ? -16.083 -4.799 8.133 1.00 95.56 202 THR A C 1
ATOM 1600 O O . THR A 1 202 ? -17.016 -5.199 8.823 1.00 95.56 202 THR A O 1
ATOM 1603 N N . ARG A 1 203 ? -15.041 -5.592 7.845 1.00 94.62 203 ARG A N 1
ATOM 1604 C CA . ARG A 1 203 ? -14.889 -6.936 8.424 1.00 94.62 203 ARG A CA 1
ATOM 1605 C C . ARG A 1 203 ? -14.783 -6.883 9.942 1.00 94.62 203 ARG A C 1
ATOM 1607 O O . ARG A 1 203 ? -15.416 -7.688 10.606 1.00 94.62 203 ARG A O 1
ATOM 1614 N N . ILE A 1 204 ? -14.006 -5.948 10.493 1.00 94.81 204 ILE A N 1
ATOM 1615 C CA . ILE A 1 204 ? -13.900 -5.772 11.950 1.00 94.81 204 ILE A CA 1
ATOM 1616 C C . ILE A 1 204 ? -15.271 -5.411 12.538 1.00 94.81 204 ILE A C 1
ATOM 1618 O O . ILE A 1 204 ? -15.641 -5.944 13.579 1.00 94.81 204 ILE A O 1
ATOM 1622 N N . LEU A 1 205 ? -16.057 -4.574 11.856 1.00 95.25 205 LEU A N 1
ATOM 1623 C CA . LEU A 1 205 ? -17.420 -4.246 12.293 1.00 95.25 205 LEU A CA 1
ATOM 1624 C C . LEU A 1 205 ? -18.339 -5.485 12.282 1.00 95.25 205 LEU A C 1
ATOM 1626 O O . LEU A 1 205 ? -19.089 -5.698 13.232 1.00 95.25 205 LEU A O 1
ATOM 1630 N N . GLY A 1 206 ? -18.227 -6.342 11.262 1.00 95.06 206 GLY A N 1
ATOM 1631 C CA . GLY A 1 206 ? -18.928 -7.632 11.211 1.00 95.06 206 GLY A CA 1
ATOM 1632 C C . GLY A 1 206 ? -18.465 -8.621 12.290 1.00 95.06 206 GLY A C 1
ATOM 1633 O O . GLY A 1 206 ? -19.292 -9.252 12.948 1.00 95.06 206 GLY A O 1
ATOM 1634 N N . ASP A 1 207 ? -17.154 -8.702 12.549 1.00 94.19 207 ASP A N 1
ATOM 1635 C CA . ASP A 1 207 ? -16.568 -9.492 13.645 1.00 94.19 207 ASP A CA 1
ATOM 1636 C C . ASP A 1 207 ? -17.139 -9.039 15.014 1.00 94.19 207 ASP A C 1
ATOM 1638 O O . ASP A 1 207 ? -17.345 -9.860 15.907 1.00 94.19 207 ASP A O 1
ATOM 1642 N N . LEU A 1 208 ? -17.462 -7.746 15.162 1.00 94.44 208 LEU A N 1
ATOM 1643 C CA . LEU A 1 208 ? -18.100 -7.149 16.345 1.00 94.44 208 LEU A CA 1
ATOM 1644 C C . LEU A 1 208 ? -19.640 -7.248 16.357 1.00 94.44 208 LEU A C 1
ATOM 1646 O O . LEU A 1 208 ? -20.269 -6.722 17.276 1.00 94.44 208 LEU A O 1
ATOM 1650 N N . GLY A 1 209 ? -20.251 -7.937 15.389 1.00 94.25 209 GLY A N 1
ATOM 1651 C CA . GLY A 1 209 ? -21.680 -8.268 15.373 1.00 94.25 209 GLY A CA 1
ATOM 1652 C C . GLY A 1 209 ? -22.570 -7.441 14.447 1.00 94.25 209 GLY A C 1
ATOM 1653 O O . GLY A 1 209 ? -23.771 -7.703 14.421 1.00 94.25 209 GLY A O 1
ATOM 1654 N N . ALA A 1 210 ? -22.022 -6.494 13.682 1.00 96.56 210 ALA A N 1
ATOM 1655 C CA . ALA A 1 210 ? -22.814 -5.740 12.713 1.00 96.56 210 ALA A CA 1
ATOM 1656 C C . ALA A 1 210 ? -23.259 -6.616 11.525 1.00 96.56 210 ALA A C 1
ATOM 1658 O O . ALA A 1 210 ? -22.521 -7.483 11.055 1.00 96.56 210 ALA A O 1
ATOM 1659 N N . ASP A 1 211 ? -24.447 -6.342 10.986 1.00 96.81 211 ASP A N 1
ATOM 1660 C CA . ASP A 1 211 ? -24.941 -6.917 9.733 1.00 96.81 211 ASP A CA 1
ATOM 1661 C C . ASP A 1 211 ? -24.362 -6.137 8.544 1.00 96.81 211 ASP A C 1
ATOM 1663 O O . ASP A 1 211 ? -24.880 -5.092 8.140 1.00 96.81 211 ASP A O 1
ATOM 1667 N N . VAL A 1 212 ? -23.246 -6.628 8.004 1.00 97.75 212 VAL A N 1
ATOM 1668 C CA . VAL A 1 212 ? -22.520 -5.976 6.908 1.00 97.75 212 VAL A CA 1
ATOM 1669 C C . VAL A 1 212 ? -22.939 -6.574 5.566 1.00 97.75 212 VAL A C 1
ATOM 1671 O O . VAL A 1 212 ? -22.710 -7.758 5.313 1.00 97.75 212 VAL A O 1
ATOM 1674 N N . LEU A 1 213 ? -23.505 -5.742 4.689 1.00 96.62 213 LEU A N 1
ATOM 1675 C CA . LEU A 1 213 ? -23.787 -6.065 3.291 1.00 96.62 213 LEU A CA 1
ATOM 1676 C C . LEU A 1 213 ? -22.758 -5.381 2.387 1.00 96.62 213 LEU A C 1
ATOM 1678 O O . LEU A 1 213 ? -22.765 -4.160 2.238 1.00 96.62 213 LEU A O 1
ATOM 1682 N N . LYS A 1 214 ? -21.889 -6.172 1.766 1.00 94.06 214 LYS A N 1
ATOM 1683 C CA . LYS A 1 214 ? -20.975 -5.721 0.723 1.00 94.06 214 LYS A CA 1
ATOM 1684 C C . LYS A 1 214 ? -21.701 -5.633 -0.613 1.00 94.06 214 LYS A C 1
ATOM 1686 O O . LYS A 1 214 ? -22.399 -6.568 -0.996 1.00 94.06 214 LYS A O 1
ATOM 1691 N N . ILE A 1 215 ? -21.524 -4.504 -1.294 1.00 92.75 215 ILE A N 1
ATOM 1692 C CA . ILE A 1 215 ? -21.958 -4.313 -2.676 1.00 92.75 215 ILE A CA 1
ATOM 1693 C C . ILE A 1 215 ? -20.711 -4.233 -3.545 1.00 92.75 215 ILE A C 1
ATOM 1695 O O . ILE A 1 215 ? -19.797 -3.448 -3.270 1.00 92.75 215 ILE A O 1
ATOM 1699 N N . GLU A 1 216 ? -20.661 -5.042 -4.594 1.00 89.25 216 GLU A N 1
ATOM 1700 C CA . GLU A 1 216 ? -19.513 -5.073 -5.491 1.00 89.25 216 GLU A CA 1
ATOM 1701 C C . GLU A 1 216 ? -19.880 -5.388 -6.939 1.00 89.25 216 GLU A C 1
ATOM 1703 O O . GLU A 1 216 ? -20.981 -5.837 -7.243 1.00 89.25 216 GLU A O 1
ATOM 1708 N N . ALA A 1 217 ? -18.946 -5.110 -7.847 1.00 86.75 217 ALA A N 1
ATOM 1709 C CA . ALA A 1 217 ? -19.072 -5.522 -9.239 1.00 86.75 217 ALA A CA 1
ATOM 1710 C C . ALA A 1 217 ? -18.905 -7.051 -9.352 1.00 86.75 217 ALA A C 1
ATOM 1712 O O . ALA A 1 217 ? -18.233 -7.641 -8.499 1.00 86.75 217 ALA A O 1
ATOM 1713 N N . PRO A 1 218 ? -19.408 -7.700 -10.419 1.00 80.06 218 PRO A N 1
ATOM 1714 C CA . PRO A 1 218 ? -19.230 -9.139 -10.632 1.00 80.06 218 PRO A CA 1
ATOM 1715 C C . PRO A 1 218 ? -17.763 -9.591 -10.575 1.00 80.06 218 PRO A C 1
ATOM 1717 O O . PRO A 1 218 ? -17.455 -10.663 -10.060 1.00 80.06 218 PRO A O 1
ATOM 1720 N N . THR A 1 219 ? -16.839 -8.741 -11.029 1.00 76.69 219 THR A N 1
ATOM 1721 C CA . THR A 1 219 ? -15.388 -8.986 -11.009 1.00 76.69 219 THR A CA 1
ATOM 1722 C C . THR A 1 219 ? -14.689 -8.508 -9.727 1.00 76.69 219 THR A C 1
ATOM 1724 O O . THR A 1 219 ? -13.466 -8.534 -9.647 1.00 76.69 219 THR A O 1
ATOM 1727 N N . GLY A 1 220 ? -15.431 -8.052 -8.712 1.00 73.69 220 GLY A N 1
ATOM 1728 C CA . GLY A 1 220 ? -14.876 -7.535 -7.455 1.00 73.69 220 GLY A CA 1
ATOM 1729 C C . GLY A 1 220 ? -14.367 -8.613 -6.491 1.00 73.69 220 GLY A C 1
ATOM 1730 O O . GLY A 1 220 ? -13.448 -8.347 -5.711 1.00 73.69 220 GLY A O 1
ATOM 1731 N N . ARG A 1 221 ? -14.909 -9.838 -6.588 1.00 74.06 221 ARG A N 1
ATOM 1732 C CA . ARG A 1 221 ? -14.670 -10.944 -5.638 1.00 74.06 221 ARG A CA 1
ATOM 1733 C C . ARG A 1 221 ? -13.329 -11.663 -5.829 1.00 74.06 221 ARG A C 1
ATOM 1735 O O . ARG A 1 221 ? -12.993 -12.563 -5.059 1.00 74.06 221 ARG A O 1
ATOM 1742 N N . GLY A 1 222 ? -12.549 -11.267 -6.835 1.00 70.62 222 GLY A N 1
ATOM 1743 C CA . GLY A 1 222 ? -11.226 -11.805 -7.150 1.00 70.62 222 GLY A CA 1
ATOM 1744 C C . GLY A 1 222 ? -10.893 -11.639 -8.640 1.00 70.62 222 GLY A C 1
ATOM 1745 O O . GLY A 1 222 ? -11.410 -10.719 -9.268 1.00 70.62 222 GLY A O 1
ATOM 1746 N N . PRO A 1 223 ? -10.009 -12.466 -9.225 1.00 68.94 223 PRO A N 1
ATOM 1747 C CA . PRO A 1 223 ? -9.609 -12.29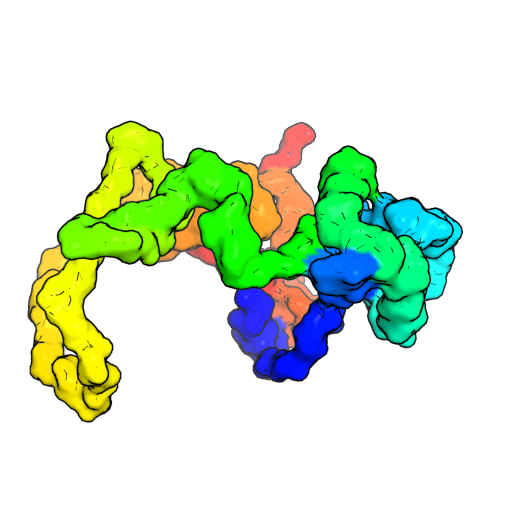2 -10.620 1.00 68.94 223 PRO A CA 1
ATOM 1748 C C . PRO A 1 223 ? -10.792 -12.514 -11.573 1.00 68.94 223 PRO A C 1
ATOM 1750 O O . PRO A 1 223 ? -11.585 -13.431 -11.374 1.00 68.94 223 PRO A O 1
ATOM 1753 N N . ALA A 1 224 ? -10.879 -11.711 -12.639 1.00 72.69 224 ALA A N 1
ATOM 1754 C CA . ALA A 1 224 ? -11.940 -11.827 -13.649 1.00 72.69 224 ALA A CA 1
ATOM 1755 C C . ALA A 1 224 ? -11.969 -13.209 -14.325 1.00 72.69 224 ALA A C 1
ATOM 1757 O O . ALA A 1 224 ? -13.027 -13.701 -14.704 1.00 72.69 224 ALA A O 1
ATOM 1758 N N . VAL A 1 225 ? -10.800 -13.843 -14.438 1.00 80.25 225 VAL A N 1
ATOM 1759 C CA . VAL A 1 225 ? -10.652 -15.231 -14.869 1.00 80.25 225 VAL A CA 1
ATOM 1760 C C . VAL A 1 225 ? -10.022 -16.002 -13.724 1.00 80.25 225 VAL A C 1
ATOM 1762 O O . VAL A 1 225 ? -8.897 -15.715 -13.315 1.00 80.25 225 VAL A O 1
ATOM 1765 N N . VAL A 1 226 ? -10.752 -16.982 -13.203 1.00 83.12 226 VAL A N 1
ATOM 1766 C CA . VAL A 1 226 ? -10.228 -17.878 -12.175 1.00 83.12 226 VAL A CA 1
ATOM 1767 C C . VAL A 1 226 ? -9.239 -18.837 -12.850 1.00 83.12 226 VAL A C 1
ATOM 1769 O O . VAL A 1 226 ? -9.624 -19.538 -13.790 1.00 83.12 226 VAL A O 1
ATOM 1772 N N . PRO A 1 227 ? -7.962 -18.858 -12.432 1.00 82.94 227 PRO A N 1
ATOM 1773 C CA . PRO A 1 227 ? -6.978 -19.779 -12.996 1.00 82.94 227 PRO A CA 1
ATOM 1774 C C . PRO A 1 227 ? -7.368 -21.226 -12.683 1.00 82.94 227 PRO A C 1
ATOM 1776 O O . PRO A 1 227 ? -8.093 -21.470 -11.733 1.00 82.94 227 PRO A O 1
ATOM 1779 N N . LYS A 1 228 ? -6.872 -22.212 -13.440 1.00 85.88 228 LYS A N 1
ATOM 1780 C CA . LYS A 1 228 ? -7.096 -23.633 -13.094 1.00 85.88 228 LYS A CA 1
ATOM 1781 C C . LYS A 1 228 ? -6.388 -24.032 -11.800 1.00 85.88 228 LYS A C 1
ATOM 1783 O O . LYS A 1 228 ? -6.882 -24.870 -11.060 1.00 85.88 228 LYS A O 1
ATOM 1788 N N . THR A 1 229 ? -5.225 -23.436 -11.559 1.00 85.75 229 THR A N 1
ATOM 1789 C CA . THR A 1 229 ? -4.399 -23.659 -10.375 1.00 85.75 229 THR A CA 1
ATOM 1790 C C . THR A 1 229 ? -3.725 -22.356 -9.990 1.00 85.75 229 THR A C 1
ATOM 1792 O O . THR A 1 229 ? -3.162 -21.686 -10.859 1.00 85.75 229 THR A O 1
ATOM 1795 N N . ASP A 1 230 ? -3.737 -22.019 -8.708 1.00 82.50 230 ASP A N 1
ATOM 1796 C CA . ASP A 1 230 ? -3.047 -20.837 -8.197 1.00 82.50 230 ASP A CA 1
ATOM 1797 C C . ASP A 1 230 ? -2.645 -21.025 -6.724 1.00 82.50 230 ASP A C 1
ATOM 1799 O O . ASP A 1 230 ? -3.453 -20.810 -5.811 1.00 82.50 230 ASP A O 1
ATOM 1803 N N . PRO A 1 231 ? -1.378 -21.405 -6.473 1.00 78.19 231 PRO A N 1
ATOM 1804 C CA . PRO A 1 231 ? -0.868 -21.639 -5.126 1.00 78.19 231 PRO A CA 1
ATOM 1805 C C . PRO A 1 231 ? -0.648 -20.341 -4.334 1.00 78.19 231 PRO A C 1
ATOM 1807 O O . PRO A 1 231 ? -0.317 -20.398 -3.151 1.00 78.19 231 PRO A O 1
ATOM 1810 N N . LEU A 1 232 ? -0.799 -19.162 -4.955 1.00 76.75 232 LEU A N 1
ATOM 1811 C CA . LEU A 1 232 ? -0.632 -17.874 -4.283 1.00 76.75 232 LEU A CA 1
ATOM 1812 C C . LEU A 1 232 ? -1.906 -17.396 -3.598 1.00 76.75 232 LEU A C 1
ATOM 1814 O O . LEU A 1 232 ? -1.820 -16.590 -2.669 1.00 76.75 232 LEU A O 1
ATOM 1818 N N . TYR A 1 233 ? -3.080 -17.853 -4.018 1.00 80.75 233 TYR A N 1
ATOM 1819 C CA . TYR A 1 233 ? -4.326 -17.324 -3.467 1.00 80.75 233 TYR A CA 1
ATOM 1820 C C . TYR A 1 233 ? -5.354 -18.378 -3.083 1.00 80.75 233 TYR A C 1
ATOM 1822 O O . TYR A 1 233 ? -6.277 -18.034 -2.346 1.00 80.75 233 TYR A O 1
ATOM 1830 N N . PHE A 1 234 ? -5.187 -19.638 -3.485 1.00 87.94 234 PHE A N 1
ATOM 1831 C CA . PHE A 1 234 ? -6.139 -20.703 -3.181 1.00 87.94 234 PHE A CA 1
ATOM 1832 C C . PHE A 1 234 ? -5.522 -21.800 -2.321 1.00 87.94 234 PHE A C 1
ATOM 1834 O O . PHE A 1 234 ? -4.340 -22.122 -2.450 1.00 87.94 234 PHE A O 1
ATOM 1841 N N . ALA A 1 235 ? -6.352 -22.373 -1.445 1.00 85.75 235 ALA A N 1
ATOM 1842 C CA . ALA A 1 235 ? -5.969 -23.524 -0.640 1.00 85.75 235 ALA A CA 1
ATOM 1843 C C . ALA A 1 235 ? -5.530 -24.695 -1.526 1.00 85.75 235 ALA A C 1
ATOM 1845 O O . ALA A 1 235 ? -6.231 -25.037 -2.479 1.00 85.75 235 ALA A O 1
ATOM 1846 N N . ASP A 1 236 ? -4.356 -25.260 -1.231 1.00 87.12 236 ASP A N 1
ATOM 1847 C CA . ASP A 1 236 ? -3.727 -26.358 -1.987 1.00 87.12 236 ASP A CA 1
ATOM 1848 C C . ASP A 1 236 ? -3.491 -26.040 -3.478 1.00 87.12 236 ASP A C 1
ATOM 1850 O O . ASP A 1 236 ? -3.284 -26.929 -4.300 1.00 87.12 236 ASP A O 1
ATOM 1854 N N . GLY A 1 237 ? -3.534 -24.753 -3.844 1.00 87.69 237 GLY A N 1
ATOM 1855 C CA . GLY A 1 237 ? -3.497 -24.300 -5.231 1.00 87.69 237 GLY A CA 1
ATOM 1856 C C . GLY A 1 237 ? -4.759 -24.604 -6.038 1.00 87.69 237 GLY A C 1
ATOM 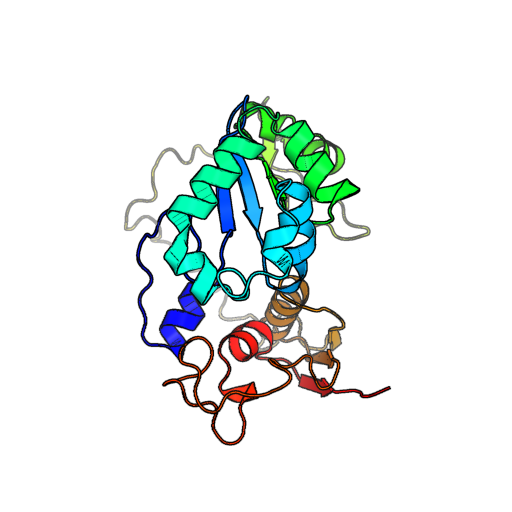1857 O O . GLY A 1 237 ? -4.752 -24.346 -7.239 1.00 87.69 237 GLY A O 1
ATOM 1858 N N . ASP A 1 238 ? -5.822 -25.107 -5.404 1.00 90.75 238 ASP A N 1
ATOM 1859 C CA . ASP A 1 238 ? -7.070 -25.518 -6.044 1.00 90.75 238 ASP A CA 1
ATOM 1860 C C . ASP A 1 238 ? -8.202 -24.504 -5.789 1.00 90.75 238 ASP A C 1
ATOM 1862 O O . ASP A 1 238 ? -8.656 -24.344 -4.646 1.00 90.75 238 ASP A O 1
ATOM 1866 N N . PRO A 1 239 ? -8.700 -23.826 -6.834 1.00 89.50 239 PRO A N 1
ATOM 1867 C CA . PRO A 1 239 ? -9.863 -22.954 -6.733 1.00 89.50 239 PRO A CA 1
ATOM 1868 C C . PRO A 1 239 ? -11.186 -23.689 -6.501 1.00 89.50 239 PRO A C 1
ATOM 1870 O O . PRO A 1 239 ? -12.074 -23.123 -5.864 1.00 89.50 239 PRO A O 1
ATOM 1873 N N . GLY A 1 240 ? -11.330 -24.935 -6.959 1.00 90.06 240 GLY A N 1
ATOM 1874 C CA . GLY A 1 240 ? -12.569 -25.713 -6.874 1.00 90.06 240 GLY A CA 1
ATOM 1875 C C . GLY A 1 240 ? -13.805 -25.046 -7.506 1.00 90.06 240 GLY A C 1
ATOM 1876 O O . GLY A 1 240 ? -13.721 -24.029 -8.195 1.00 90.06 240 GLY A O 1
ATOM 1877 N N . ASP A 1 241 ? -14.988 -25.602 -7.223 1.00 89.06 241 ASP A N 1
ATOM 1878 C CA . ASP A 1 241 ? -16.263 -25.167 -7.832 1.00 89.06 241 ASP A CA 1
ATOM 1879 C C . ASP A 1 241 ? -16.759 -23.802 -7.331 1.00 89.06 241 ASP A C 1
ATOM 1881 O O . ASP A 1 241 ? -17.542 -23.115 -7.988 1.00 89.06 241 ASP A O 1
ATOM 1885 N N . ARG A 1 242 ? -16.330 -23.404 -6.125 1.00 86.81 242 ARG A N 1
ATOM 1886 C CA . ARG A 1 242 ? -16.679 -22.121 -5.492 1.00 86.81 242 ARG A CA 1
ATOM 1887 C C . ARG A 1 242 ? -15.409 -21.332 -5.167 1.00 86.81 242 ARG A C 1
ATOM 1889 O O . ARG A 1 242 ? -15.082 -21.174 -3.985 1.00 86.81 242 ARG A O 1
ATOM 1896 N N . PRO A 1 243 ? -14.714 -20.808 -6.189 1.00 86.88 243 PRO A N 1
ATOM 1897 C CA . PRO A 1 243 ? -13.381 -20.228 -6.042 1.00 86.88 243 PRO A CA 1
ATOM 1898 C C . PRO A 1 243 ? -13.322 -19.089 -5.031 1.00 86.88 243 PRO A C 1
ATOM 1900 O O . PRO A 1 243 ? -12.409 -19.025 -4.210 1.00 86.88 243 PRO A O 1
ATOM 1903 N N . TRP A 1 244 ? -14.344 -18.243 -4.979 1.00 83.94 244 TRP A N 1
ATOM 1904 C CA . TRP A 1 244 ? -14.389 -17.110 -4.052 1.00 83.94 244 TRP A CA 1
ATOM 1905 C C . TRP A 1 244 ? -14.331 -17.528 -2.574 1.00 83.94 244 TRP A C 1
ATOM 1907 O O . TRP A 1 244 ? -13.748 -16.815 -1.763 1.00 83.94 244 TRP A O 1
ATOM 1917 N N . ASN A 1 245 ? -14.865 -18.704 -2.225 1.00 85.12 245 ASN A N 1
ATOM 1918 C CA . ASN A 1 245 ? -14.838 -19.232 -0.855 1.00 85.12 245 ASN A CA 1
ATOM 1919 C C . ASN A 1 245 ? -13.511 -19.926 -0.509 1.00 85.12 245 ASN A C 1
ATOM 1921 O O . ASN A 1 245 ? -13.237 -20.195 0.660 1.00 85.12 245 ASN A O 1
ATOM 1925 N N . ARG A 1 246 ? -12.697 -20.255 -1.517 1.00 88.62 246 ARG A N 1
ATOM 1926 C CA . ARG A 1 246 ? -11.366 -20.860 -1.352 1.00 88.62 246 ARG A CA 1
ATOM 1927 C C . ARG A 1 246 ? -10.237 -19.841 -1.488 1.00 88.62 246 ARG A C 1
ATOM 1929 O O . ARG A 1 246 ? -9.106 -20.129 -1.102 1.00 88.62 246 ARG A O 1
ATOM 1936 N N . ASN A 1 247 ? -10.541 -18.648 -1.996 1.00 88.12 247 ASN A N 1
ATOM 1937 C CA . ASN A 1 247 ? -9.581 -17.568 -2.133 1.00 88.12 247 ASN A CA 1
ATOM 1938 C C . ASN A 1 247 ? -9.242 -16.948 -0.766 1.00 88.12 247 ASN A C 1
ATOM 1940 O O . ASN A 1 247 ? -10.089 -16.357 -0.092 1.00 88.12 247 ASN A O 1
ATOM 1944 N N . GLY A 1 248 ? -7.975 -17.034 -0.366 1.00 88.44 248 GLY A N 1
ATOM 1945 C CA . GLY A 1 248 ? -7.519 -16.591 0.946 1.00 88.44 248 GLY A CA 1
ATOM 1946 C C . GLY A 1 248 ? -7.589 -15.081 1.165 1.00 88.44 248 GLY A C 1
ATOM 1947 O O . GLY A 1 248 ? -7.840 -14.647 2.290 1.00 88.44 248 GLY A O 1
ATOM 1948 N N . LEU A 1 249 ? -7.431 -14.262 0.116 1.00 86.62 249 LEU A N 1
ATOM 1949 C CA . LEU A 1 249 ? -7.623 -12.812 0.233 1.00 86.62 249 LEU A CA 1
ATOM 1950 C C . LEU A 1 249 ? -9.092 -12.464 0.457 1.00 86.62 249 LEU A C 1
ATOM 1952 O O . LEU A 1 249 ? -9.395 -11.664 1.345 1.00 86.62 249 LEU A O 1
ATOM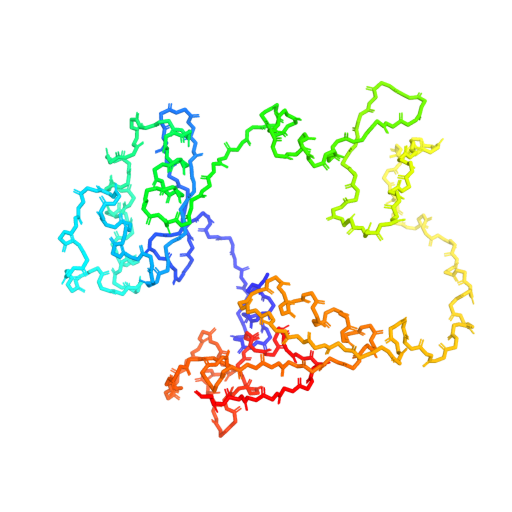 1956 N N . ASN A 1 250 ? -9.994 -13.097 -0.294 1.00 87.94 250 ASN A N 1
ATOM 1957 C CA . ASN A 1 250 ? -11.424 -12.897 -0.109 1.00 87.94 250 ASN A CA 1
ATOM 1958 C C . ASN A 1 250 ? -11.862 -13.326 1.301 1.00 87.94 250 ASN A C 1
ATOM 1960 O O . ASN A 1 250 ? -12.444 -12.530 2.036 1.00 87.94 250 ASN A O 1
ATOM 1964 N N . ASN A 1 251 ? -11.477 -14.526 1.742 1.00 89.19 251 ASN A N 1
ATOM 1965 C CA . ASN A 1 251 ? -11.779 -15.029 3.087 1.00 89.19 251 ASN A CA 1
ATOM 1966 C C . ASN A 1 251 ? -11.232 -14.113 4.191 1.00 89.19 251 ASN A C 1
ATOM 1968 O O . ASN A 1 251 ? -11.892 -13.856 5.202 1.00 89.19 251 ASN A O 1
ATOM 1972 N N . LYS A 1 252 ? -10.023 -13.579 3.994 1.00 88.81 252 LYS A N 1
ATOM 1973 C CA . LYS A 1 252 ? -9.404 -12.633 4.923 1.00 88.81 252 LYS A CA 1
ATOM 1974 C C . LYS A 1 252 ? -10.214 -11.347 5.057 1.00 88.81 252 LYS A C 1
ATOM 1976 O O . LYS A 1 252 ? -10.306 -10.832 6.173 1.00 88.81 252 LYS A O 1
ATOM 1981 N N . LEU A 1 253 ? -10.720 -10.800 3.954 1.00 90.25 253 LEU A N 1
ATOM 1982 C CA . LEU A 1 253 ? -11.325 -9.466 3.907 1.00 90.25 253 LEU A CA 1
ATOM 1983 C C . LEU A 1 253 ? -12.844 -9.470 4.076 1.00 90.25 253 LEU A C 1
ATOM 1985 O O . LEU A 1 253 ? -13.390 -8.476 4.543 1.00 90.25 253 LEU A O 1
ATOM 1989 N N . ASN A 1 254 ? -13.523 -10.557 3.719 1.00 90.19 254 ASN A N 1
ATOM 1990 C CA . ASN A 1 254 ? -14.977 -10.564 3.557 1.00 90.19 254 ASN A CA 1
ATOM 1991 C C . ASN A 1 254 ? -15.707 -11.621 4.393 1.00 90.19 254 ASN A C 1
ATOM 1993 O O . ASN A 1 254 ? -16.925 -11.740 4.287 1.00 90.19 254 ASN A O 1
ATOM 1997 N N . ARG A 1 255 ? -15.017 -12.347 5.284 1.00 89.44 255 ARG A N 1
ATOM 1998 C CA . ARG A 1 255 ? -15.715 -13.157 6.298 1.00 89.44 255 ARG A CA 1
ATOM 1999 C C . ARG A 1 255 ? -16.634 -12.289 7.164 1.00 89.44 255 ARG A C 1
ATOM 2001 O O . ARG A 1 255 ? -16.353 -11.110 7.377 1.00 89.44 255 ARG A O 1
ATOM 2008 N N . ASN A 1 256 ? -17.692 -12.901 7.696 1.00 92.38 256 ASN A N 1
ATOM 2009 C CA . ASN A 1 256 ? -18.729 -12.237 8.497 1.00 92.38 256 ASN A CA 1
ATOM 2010 C C . ASN A 1 256 ? -19.481 -11.115 7.759 1.00 92.38 256 ASN A C 1
ATOM 2012 O O . ASN A 1 256 ? -20.117 -10.277 8.394 1.00 92.38 256 ASN A O 1
ATOM 2016 N N . LYS A 1 257 ? -19.445 -11.119 6.421 1.00 93.38 257 LYS A N 1
ATOM 2017 C CA . LYS A 1 257 ? -20.241 -10.232 5.572 1.00 93.38 257 LYS A CA 1
ATOM 2018 C C . LYS A 1 257 ? -21.186 -11.041 4.696 1.00 93.38 257 LYS A C 1
ATOM 2020 O O . LYS A 1 257 ? -20.879 -12.166 4.299 1.00 93.38 257 LYS A O 1
ATOM 2025 N N . ARG A 1 258 ? -22.317 -10.431 4.359 1.00 92.25 258 ARG A N 1
ATOM 2026 C CA . ARG A 1 258 ? -23.144 -10.818 3.214 1.00 92.25 258 ARG A CA 1
ATOM 2027 C C . ARG A 1 258 ? -22.680 -10.014 2.013 1.00 92.25 258 ARG A C 1
ATOM 2029 O O . ARG A 1 258 ? -22.166 -8.912 2.174 1.00 92.25 258 ARG A O 1
ATOM 2036 N N . ASP A 1 259 ? -22.854 -10.558 0.824 1.00 88.56 259 ASP A N 1
ATOM 2037 C CA . ASP A 1 259 ? -22.251 -9.986 -0.370 1.00 88.56 259 ASP A CA 1
ATOM 2038 C C . ASP A 1 259 ? -23.211 -10.104 -1.559 1.00 88.56 259 ASP A C 1
ATOM 2040 O O . ASP A 1 259 ? -23.685 -11.201 -1.875 1.00 88.56 259 ASP A O 1
ATOM 2044 N N . LEU A 1 260 ? -23.481 -8.974 -2.213 1.00 90.12 260 LEU A N 1
ATOM 2045 C CA . LEU A 1 260 ? -24.326 -8.837 -3.394 1.00 90.12 260 LEU A CA 1
ATOM 2046 C C . LEU A 1 260 ? -23.509 -8.233 -4.543 1.00 90.12 260 LEU A C 1
ATOM 2048 O O . LEU A 1 260 ? -23.037 -7.099 -4.455 1.00 90.12 260 LEU A O 1
ATOM 2052 N N . ALA A 1 261 ? -23.386 -8.990 -5.633 1.00 88.88 261 ALA A N 1
ATOM 2053 C CA . ALA A 1 261 ? -22.793 -8.491 -6.864 1.00 88.88 261 ALA A CA 1
ATOM 2054 C C . ALA A 1 261 ? -23.872 -7.819 -7.728 1.00 88.88 261 ALA A C 1
ATOM 2056 O O . ALA A 1 261 ? -24.940 -8.403 -7.919 1.00 88.88 261 ALA A O 1
ATOM 2057 N N . ILE A 1 262 ? -23.600 -6.617 -8.238 1.00 87.25 262 ILE A N 1
ATOM 2058 C CA . ILE A 1 262 ? -24.509 -5.875 -9.123 1.00 87.25 262 ILE A CA 1
ATOM 2059 C C . ILE A 1 262 ? -23.776 -5.549 -10.425 1.00 87.25 262 ILE A C 1
ATOM 2061 O O . ILE A 1 262 ? -22.708 -4.938 -10.396 1.00 87.25 262 ILE A O 1
ATOM 2065 N N . ASP A 1 263 ? -24.372 -5.959 -11.541 1.00 84.94 263 ASP A N 1
ATOM 2066 C CA . ASP A 1 263 ? -23.985 -5.584 -12.902 1.00 84.94 263 ASP A CA 1
ATOM 2067 C C . ASP A 1 263 ? -24.950 -4.481 -13.369 1.00 84.94 263 ASP A C 1
ATOM 2069 O O . ASP A 1 263 ? -26.163 -4.715 -13.377 1.00 84.94 263 ASP A O 1
ATOM 2073 N N . LEU A 1 264 ? -24.441 -3.267 -13.613 1.00 77.31 264 LEU A N 1
ATOM 2074 C CA . LEU A 1 264 ? -25.230 -2.061 -13.924 1.00 77.31 264 LEU A CA 1
ATOM 2075 C C . LEU A 1 264 ? -25.038 -1.629 -15.375 1.00 77.31 264 LEU A C 1
ATOM 2077 O O . LEU A 1 264 ? -23.864 -1.580 -15.807 1.00 77.31 264 LEU A O 1
#

pLDDT: mean 86.72, std 12.78, range [47.91, 98.44]

Foldseek 3Di:
DLQVLCCPFQVDHDDDDAACDPQAPRFGWAAAQAGIKTFGDDLVLVQLVCVLLVRNVLCVDPCNNGSVSRVVVRVVSNVSRCVRGHHPDQVRCCCCCVPPSVTDMGGDDDPVCVVVPPVCVVVVQWADAPPDPHTDGFDPDDDPPDDGDHHYDPPDPPPDDCDPCNPVPDPPCVVVDDPPAQPLAPAEEEQADADPDRLQVVVVSLVSHYAYEYEEAPCRLDHPDDDCFDSSFFHVRHCPPPNSVRGSVNCNRAPSYHYDHDDD

Secondary structure (DSSP, 8-state):
--HHHHHHHH-PPP----SS-TT-TTEEEEEETTEEEEEE--GGGHHHHHHHTT-GGGGT-GGGSSHHHHHTTHHHHHHHHHHHHTTS-HHHHHHIIIIIS---EEE---HHHHHT-HHHHHTT-EEEPBTSS-EEE--S---TT-PPPPPBPPSS---S---TT---SPPPGGGTTS-S--TTTT-EEEE---TTHHHHHHHHHHHTT-EEEEEE-TTTTS-SS--S--TTTBGGG---SSHHHHBHHHHHHHTTEEEEE---

Sequence (264 aa):
QFTDVLWTHQGRVRSRHGNRWQNLCPTTMVPVADGYAAVNVIVSFWEPFTHMLGRPELAADPEWSTDVERMKRYDRMDAMMAEAFGSWTRERFLTEGQEVWRVPVGTVLTLPEMVNDRHLTARNFWRPIAGTDLRTSGSPFRFVGEEPPTEQAPQEPRTALPTVGARSGQPSAGLAGRSGVRPLEGLRIVDLTRIWSGPLATRILGDLGADVLKIEAPTGRGPAVVPKTDPLYFADGDPGDRPWNRNGLNNKLNRNKRDLAIDL